Protein AF-A0A7C2F5L7-F1 (afdb_monomer)

Mean predicted aligned error: 6.34 Å

Secondary structure (DSSP, 8-state):
------EEEEEEES-EEEEEE-TT--EEEEEEE-TT-EE-HHHHTT---TTEEEEESS--EEEEEEHHHHHHHHHH-HHHHHHHHHHHHHHHHHHHHHHHHHHH--HHHHHHHHHHHHHHHH-SEEES--HHHHHHHHTS-HHHHHHHHHHHHHTTSEEEETTEEEES-HHHHHHHHH-

Nearest PDB structures (foldseek):
  4cyd-assembly2_A  TM=8.999E-01  e=7.905E-15  Corynebacterium glutamicum
  8yz7-assembly1_A-2  TM=8.444E-01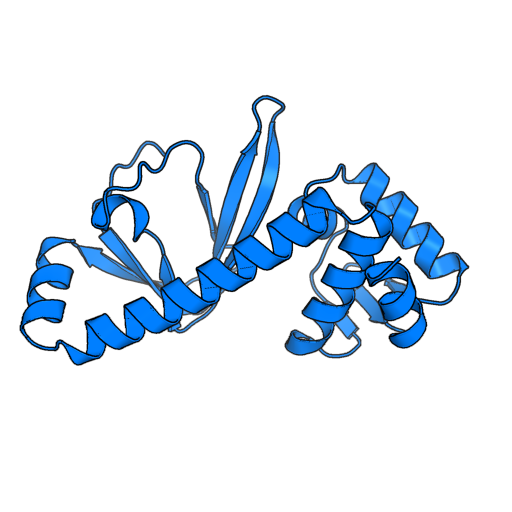  e=7.066E-14  Deinococcus radiodurans R1 = ATCC 13939 = DSM 20539
  3dv8-assembly1_A-2  TM=8.251E-01  e=8.440E-14  Agathobacter rectalis ATCC 33656
  7ff9-assembly4_H  TM=8.072E-01  e=2.176E-13  Pseudomonas aeruginosa PAO1
  4ev0-assembly1_A  TM=5.138E-01  e=2.163E-14  Thermus thermophilus HB8

pLDDT: mean 87.24, std 10.39, range [50.91, 97.94]

Radius of gyration: 18.12 Å; Cα contacts (8 Å, |Δi|>4): 271; chains: 1; bounding box: 44×33×48 Å

Sequence (179 aa):
PEDSGEALFIIKEGKIQLYRISSEGRKLVTTTLGPGTVFGEMTLIGQGMYDSYAEATEKCAVYKMERVDLEKLLLEKPAVALRILDVLGRRLREVEARLEDVAFKTVAGRLASLLLRLTKEHGRIIRGFTHQNLADDIGTHRETATQTLTRFRAEGLVQTGRKRIEILDPEGLWQIANE

Solvent-accessible surface area (backbone atoms only — not comparable to full-atom values): 9695 Å² total; per-residue (Å²): 108,88,73,82,62,53,32,40,33,37,30,67,36,45,35,37,36,32,31,33,59,46,99,88,68,49,53,31,46,74,46,77,44,44,56,83,38,76,48,54,51,44,58,75,74,74,38,79,58,80,64,47,44,80,44,70,80,46,82,63,41,70,48,81,39,48,49,71,58,48,55,50,47,36,72,78,37,52,70,55,46,54,53,50,49,55,52,51,54,52,51,51,53,53,49,52,53,51,49,50,37,65,74,72,39,52,74,61,14,37,50,27,45,49,53,59,55,47,30,77,79,51,40,58,56,36,68,78,56,46,54,55,55,55,7,22,59,63,64,50,53,43,64,59,43,44,53,46,53,52,48,37,38,74,73,55,33,31,50,80,56,90,41,31,41,34,60,68,31,69,64,64,32,50,50,49,40,72,106

Structure (mmCIF, N/CA/C/O backbone):
data_AF-A0A7C2F5L7-F1
#
_entry.id   AF-A0A7C2F5L7-F1
#
loop_
_atom_site.group_PDB
_atom_site.id
_atom_site.type_symbol
_atom_site.label_atom_id
_atom_site.label_alt_id
_atom_site.label_comp_id
_atom_site.label_asym_id
_atom_site.label_entity_id
_atom_site.label_seq_id
_atom_site.pdbx_PDB_ins_code
_atom_site.Cartn_x
_atom_site.Cartn_y
_atom_site.Cartn_z
_atom_site.occupancy
_atom_site.B_iso_or_equiv
_atom_site.auth_seq_id
_atom_site.auth_comp_id
_atom_site.auth_asym_id
_atom_site.auth_atom_id
_atom_site.pdbx_PDB_model_num
ATOM 1 N N . PRO A 1 1 ? 18.802 -4.411 1.541 1.00 50.91 1 PRO A N 1
ATOM 2 C CA . PRO A 1 1 ? 19.557 -3.192 1.924 1.00 50.91 1 PRO A CA 1
ATOM 3 C C . PRO A 1 1 ? 21.040 -3.263 1.554 1.00 50.91 1 PRO A C 1
ATOM 5 O O . PRO A 1 1 ? 21.553 -2.289 1.026 1.00 50.91 1 PRO A O 1
ATOM 8 N N . GLU A 1 2 ? 21.708 -4.394 1.814 1.00 52.38 2 GLU A N 1
ATOM 9 C CA . GLU A 1 2 ? 23.155 -4.560 1.562 1.00 52.38 2 GLU A CA 1
ATOM 10 C C . GLU A 1 2 ? 23.499 -5.025 0.142 1.00 52.38 2 GLU A C 1
ATOM 12 O O . GLU A 1 2 ? 24.643 -4.9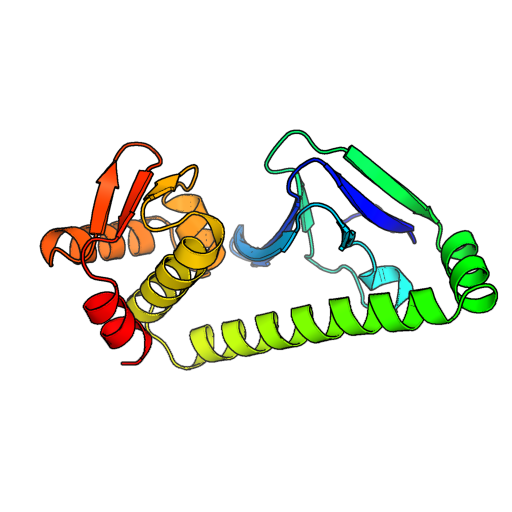10 -0.283 1.00 52.38 2 GLU A O 1
ATOM 17 N N . ASP A 1 3 ? 22.511 -5.511 -0.610 1.00 53.94 3 ASP A N 1
ATOM 18 C CA . ASP A 1 3 ? 22.695 -5.879 -2.009 1.00 53.94 3 ASP A CA 1
ATOM 19 C C . ASP A 1 3 ? 22.400 -4.652 -2.882 1.00 53.94 3 ASP A C 1
ATOM 21 O O . ASP A 1 3 ? 21.243 -4.261 -3.074 1.00 53.94 3 ASP A O 1
ATOM 25 N N . SER A 1 4 ? 23.458 -3.994 -3.358 1.00 52.84 4 SER A N 1
ATOM 26 C CA . SER A 1 4 ? 23.407 -2.816 -4.232 1.00 52.84 4 SER A CA 1
ATOM 27 C C . SER A 1 4 ? 23.048 -3.195 -5.671 1.00 52.84 4 SER A C 1
ATOM 29 O O . SER A 1 4 ? 23.647 -2.687 -6.618 1.00 52.84 4 SER A O 1
ATOM 31 N N . GLY A 1 5 ? 22.116 -4.132 -5.847 1.00 57.69 5 GLY A N 1
ATOM 32 C CA . GLY A 1 5 ? 21.700 -4.593 -7.161 1.00 57.69 5 GLY A CA 1
ATOM 33 C C . GLY A 1 5 ? 21.185 -3.419 -7.989 1.00 57.69 5 GLY A C 1
ATOM 34 O O . GLY A 1 5 ? 20.124 -2.862 -7.701 1.00 57.69 5 GLY A O 1
ATOM 35 N N . GLU A 1 6 ? 21.931 -3.042 -9.025 1.00 71.62 6 GLU A N 1
ATOM 36 C CA . GLU A 1 6 ? 21.503 -2.090 -10.052 1.00 71.62 6 GLU A CA 1
ATOM 37 C C . GLU A 1 6 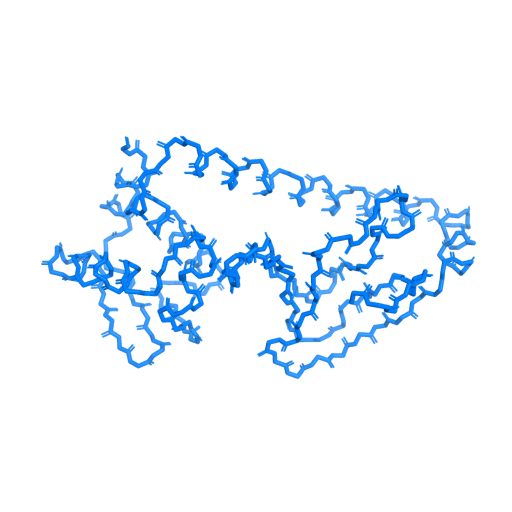? 20.515 -2.777 -11.005 1.00 71.62 6 GLU A C 1
ATOM 39 O O . GLU A 1 6 ? 20.788 -2.977 -12.188 1.00 71.62 6 GLU A O 1
ATOM 44 N N . ALA A 1 7 ? 19.371 -3.209 -10.475 1.00 79.69 7 ALA A N 1
ATOM 45 C CA . ALA A 1 7 ? 18.381 -3.955 -11.231 1.00 79.69 7 ALA A CA 1
ATOM 46 C C . ALA A 1 7 ? 16.966 -3.449 -10.968 1.00 79.69 7 ALA A C 1
ATOM 48 O O . ALA A 1 7 ? 16.572 -3.167 -9.837 1.00 79.69 7 ALA A O 1
ATOM 49 N N . LEU A 1 8 ? 16.185 -3.400 -12.042 1.00 84.56 8 LEU A N 1
ATOM 50 C CA . LEU A 1 8 ? 14.751 -3.185 -11.996 1.00 84.56 8 LEU A CA 1
ATOM 51 C C . LEU A 1 8 ? 14.055 -4.538 -11.887 1.00 84.56 8 LEU A C 1
ATOM 53 O O . LEU A 1 8 ? 14.378 -5.482 -12.611 1.00 84.56 8 LEU A O 1
ATOM 57 N N . PHE A 1 9 ? 13.043 -4.614 -11.037 1.00 88.12 9 PHE A N 1
ATOM 58 C CA . PHE A 1 9 ? 12.182 -5.779 -10.932 1.00 88.12 9 PHE A CA 1
ATOM 59 C C . PHE A 1 9 ? 10.787 -5.454 -11.452 1.00 88.12 9 PHE A C 1
ATOM 61 O O . PHE A 1 9 ? 10.239 -4.394 -11.154 1.00 88.12 9 PHE A O 1
ATOM 68 N N . ILE A 1 10 ? 10.197 -6.381 -12.207 1.00 89.12 10 ILE A N 1
ATOM 69 C CA . ILE A 1 10 ? 8.811 -6.299 -12.684 1.00 89.12 10 ILE A CA 1
ATOM 70 C C . ILE A 1 10 ? 8.023 -7.434 -12.041 1.00 89.12 10 ILE A C 1
ATOM 72 O O . ILE A 1 10 ? 8.397 -8.602 -12.166 1.00 89.12 10 ILE A O 1
ATOM 76 N N . ILE A 1 11 ? 6.913 -7.109 -11.383 1.00 91.44 11 ILE A N 1
ATOM 77 C CA . ILE A 1 11 ? 6.064 -8.116 -10.744 1.00 91.44 11 ILE A CA 1
ATOM 78 C C . ILE A 1 11 ? 5.212 -8.797 -11.810 1.00 91.44 11 ILE A C 1
ATOM 80 O O . ILE A 1 11 ? 4.378 -8.159 -12.453 1.00 91.44 11 ILE A O 1
ATOM 84 N N . LYS A 1 12 ? 5.409 -10.103 -11.994 1.00 93.75 12 LYS A N 1
ATOM 85 C CA . LYS A 1 12 ? 4.562 -10.932 -12.856 1.00 93.75 12 LYS A CA 1
ATOM 86 C C . LYS A 1 12 ? 3.343 -11.428 -12.085 1.00 93.75 12 LYS A C 1
ATOM 88 O O . LYS A 1 12 ? 2.225 -11.309 -12.568 1.00 93.75 12 LYS A O 1
ATOM 93 N N . GLU A 1 13 ? 3.569 -11.970 -10.892 1.00 95.25 13 GLU A N 1
ATOM 94 C CA . GLU A 1 13 ? 2.546 -12.559 -10.024 1.00 95.25 13 GLU A CA 1
ATOM 95 C C . GLU A 1 13 ? 2.884 -12.283 -8.556 1.00 95.25 13 GLU A C 1
ATOM 97 O O . GLU A 1 13 ? 4.060 -12.173 -8.199 1.00 95.25 13 GLU A O 1
ATOM 102 N N . GLY A 1 14 ? 1.854 -12.218 -7.711 1.00 92.56 14 GLY A N 1
ATOM 103 C CA . GLY A 1 14 ? 1.972 -11.986 -6.273 1.00 92.56 14 GLY A CA 1
ATOM 104 C C . GLY A 1 14 ? 1.964 -10.507 -5.866 1.00 92.56 14 GLY A C 1
ATOM 105 O O . GLY A 1 14 ? 1.674 -9.620 -6.675 1.00 92.56 14 GLY A O 1
ATOM 106 N N . LYS A 1 15 ? 2.308 -10.248 -4.599 1.00 91.88 15 LYS A N 1
ATOM 107 C CA . LYS A 1 15 ? 2.362 -8.916 -3.985 1.00 91.88 15 LYS A CA 1
ATOM 108 C C . LYS A 1 15 ? 3.666 -8.679 -3.242 1.00 91.88 15 LYS A C 1
ATOM 110 O O . LYS A 1 15 ? 4.075 -9.475 -2.392 1.00 91.88 15 LYS A O 1
ATOM 115 N N . ILE A 1 16 ? 4.276 -7.530 -3.502 1.00 92.38 16 ILE A N 1
ATOM 116 C CA . ILE A 1 16 ? 5.505 -7.083 -2.846 1.00 92.38 16 ILE A CA 1
ATOM 117 C C . ILE A 1 16 ? 5.220 -5.810 -2.074 1.00 92.38 16 ILE A C 1
ATOM 119 O O . ILE A 1 16 ? 4.649 -4.862 -2.597 1.00 92.38 16 ILE A O 1
ATOM 123 N N . GLN A 1 17 ? 5.623 -5.786 -0.819 1.00 91.38 17 GLN A N 1
ATOM 124 C CA . GLN A 1 17 ? 5.448 -4.657 0.067 1.00 91.38 17 GLN A CA 1
ATOM 125 C C . GLN A 1 17 ? 6.772 -3.921 0.210 1.00 91.38 17 GLN A C 1
ATOM 127 O O . GLN A 1 17 ? 7.787 -4.520 0.570 1.00 91.38 17 GLN A O 1
ATOM 132 N N . LEU A 1 18 ? 6.749 -2.622 -0.069 1.00 88.75 18 LEU A N 1
ATOM 133 C CA . LEU A 1 18 ? 7.868 -1.731 0.183 1.00 88.75 18 LEU A CA 1
ATOM 134 C C . LEU A 1 18 ? 7.662 -1.035 1.522 1.00 88.75 18 LEU A C 1
ATOM 136 O O . LEU A 1 18 ? 6.571 -0.538 1.822 1.00 88.75 18 LEU A O 1
ATOM 140 N N . TYR A 1 19 ? 8.702 -1.006 2.346 1.00 88.25 19 TYR A N 1
ATOM 141 C CA . TYR A 1 19 ? 8.616 -0.437 3.684 1.00 88.25 19 TYR A CA 1
ATOM 142 C C . TYR A 1 19 ? 9.943 0.152 4.150 1.00 88.25 19 TYR A C 1
ATOM 144 O O . TYR A 1 19 ? 11.010 -0.167 3.628 1.00 88.25 19 TYR A O 1
ATOM 152 N N . ARG A 1 20 ? 9.857 1.011 5.164 1.00 87.00 20 ARG A N 1
ATOM 153 C CA . ARG A 1 20 ? 11.005 1.520 5.917 1.00 87.00 20 ARG A CA 1
ATOM 154 C C . ARG A 1 20 ? 10.905 1.075 7.366 1.00 87.00 20 ARG A C 1
ATOM 156 O O . ARG A 1 20 ? 9.812 0.780 7.851 1.00 87.00 20 ARG A O 1
ATOM 163 N N . ILE A 1 21 ? 12.044 1.030 8.041 1.00 85.69 21 ILE A N 1
ATOM 164 C CA . ILE A 1 21 ? 12.128 0.755 9.474 1.00 85.69 21 ILE A CA 1
ATOM 165 C C . ILE A 1 21 ? 12.683 2.014 10.148 1.00 85.69 21 ILE A C 1
ATOM 167 O O . ILE A 1 21 ? 13.692 2.547 9.696 1.00 85.69 21 ILE A O 1
ATOM 171 N N . SER A 1 22 ? 12.014 2.522 11.187 1.00 84.25 22 SER A N 1
ATOM 172 C CA . SER A 1 22 ? 12.541 3.636 11.989 1.00 84.25 22 SER A CA 1
ATOM 173 C C . SER A 1 22 ? 13.708 3.187 12.878 1.00 84.25 22 SER A C 1
ATOM 175 O O . SER A 1 22 ? 13.895 1.996 13.112 1.00 84.25 22 SER A O 1
ATOM 177 N N . SER A 1 23 ? 14.447 4.131 13.465 1.00 83.62 23 SER A N 1
ATOM 178 C CA . SER A 1 23 ? 15.487 3.831 14.466 1.00 83.62 23 SER A CA 1
ATOM 179 C C . SER A 1 23 ? 14.971 3.034 15.675 1.00 83.62 23 SER A C 1
ATOM 181 O O . SER A 1 23 ? 15.727 2.296 16.295 1.00 83.62 23 SER A O 1
ATOM 183 N N . GLU A 1 24 ? 13.676 3.136 15.985 1.00 85.25 24 GLU A N 1
ATOM 184 C CA . GLU A 1 24 ? 12.992 2.375 17.043 1.00 85.25 24 GLU A CA 1
ATOM 185 C C . GLU A 1 24 ? 12.498 0.988 16.581 1.00 85.25 24 GLU A C 1
ATOM 187 O O . GLU A 1 24 ? 11.790 0.303 17.316 1.00 85.25 24 GLU A O 1
ATOM 192 N N . GLY A 1 25 ? 12.796 0.574 15.345 1.00 82.81 25 GLY A N 1
ATOM 193 C CA . GLY A 1 25 ? 12.346 -0.704 14.786 1.00 82.81 25 GLY A CA 1
ATOM 194 C C . GLY A 1 25 ? 10.908 -0.698 14.254 1.00 82.81 25 GLY A C 1
ATOM 195 O O . GLY A 1 25 ? 10.352 -1.759 13.965 1.00 82.81 25 GLY A O 1
ATOM 196 N N . ARG A 1 26 ? 10.274 0.472 14.104 1.00 83.94 26 ARG A N 1
ATOM 197 C CA . ARG A 1 26 ? 8.888 0.572 13.620 1.00 83.94 26 ARG A CA 1
ATOM 198 C C . ARG A 1 26 ? 8.830 0.426 12.105 1.00 83.94 26 ARG A C 1
ATOM 200 O O . ARG A 1 26 ? 9.450 1.213 11.393 1.00 83.94 26 ARG A O 1
ATOM 207 N N . LYS A 1 27 ? 8.038 -0.531 11.617 1.00 87.81 27 LYS A N 1
ATOM 208 C CA . LYS A 1 27 ? 7.773 -0.716 10.187 1.00 87.81 27 LYS A CA 1
ATOM 209 C C . LYS A 1 27 ? 6.747 0.314 9.705 1.00 87.81 27 LYS A C 1
ATOM 211 O O . LYS A 1 27 ? 5.665 0.419 10.272 1.00 87.81 27 LYS A O 1
ATOM 216 N N . LEU A 1 28 ? 7.084 1.052 8.651 1.00 87.50 28 LEU A N 1
ATOM 217 C CA . LEU A 1 28 ? 6.158 1.906 7.910 1.00 87.50 28 LEU A CA 1
ATOM 218 C C . LEU A 1 28 ? 6.077 1.416 6.471 1.00 87.50 28 LEU A C 1
ATOM 220 O O . LEU A 1 28 ? 7.068 1.449 5.738 1.00 87.50 28 LEU A O 1
ATOM 224 N N . VAL A 1 29 ? 4.889 0.993 6.058 1.00 88.75 29 VAL A N 1
ATOM 225 C CA . VAL A 1 29 ? 4.629 0.558 4.686 1.00 88.75 29 VAL A CA 1
ATOM 226 C C . VAL A 1 29 ? 4.522 1.785 3.802 1.00 88.75 29 VAL A C 1
ATOM 228 O O . VAL A 1 29 ? 3.623 2.610 3.965 1.00 88.75 29 VAL A O 1
ATOM 231 N N . THR A 1 30 ? 5.423 1.901 2.834 1.00 85.19 30 THR A N 1
ATOM 232 C CA . THR A 1 30 ? 5.380 3.003 1.873 1.00 85.19 30 THR A CA 1
ATOM 233 C C . THR A 1 30 ? 4.405 2.687 0.750 1.00 85.19 30 THR A C 1
ATOM 235 O O . THR A 1 30 ? 3.613 3.546 0.369 1.00 85.19 30 THR A O 1
ATOM 238 N N . THR A 1 31 ? 4.407 1.448 0.252 1.00 84.88 31 THR A N 1
ATOM 239 C CA . THR A 1 31 ? 3.443 0.986 -0.751 1.00 84.88 31 THR A CA 1
ATOM 240 C C . THR A 1 31 ? 3.375 -0.543 -0.829 1.00 84.88 31 THR A C 1
ATOM 242 O O . THR A 1 31 ? 4.303 -1.238 -0.415 1.00 84.88 31 THR A O 1
ATOM 245 N N . THR A 1 32 ? 2.284 -1.060 -1.393 1.00 87.88 32 THR A N 1
ATOM 246 C CA . THR A 1 32 ? 2.111 -2.476 -1.734 1.00 87.88 32 THR A CA 1
ATOM 247 C C . THR A 1 32 ? 1.906 -2.579 -3.237 1.00 87.88 32 THR A C 1
ATOM 249 O O . THR A 1 32 ? 1.004 -1.968 -3.800 1.00 87.88 32 THR A O 1
ATOM 252 N N . LEU A 1 33 ? 2.762 -3.355 -3.883 1.00 88.25 33 LEU A N 1
ATOM 253 C CA . LEU A 1 33 ? 2.894 -3.479 -5.323 1.00 88.25 33 LEU A CA 1
ATOM 254 C C . LEU A 1 33 ? 2.349 -4.828 -5.791 1.00 88.25 33 LEU A C 1
ATOM 256 O O . LEU A 1 33 ? 2.602 -5.857 -5.164 1.00 88.25 33 LEU A O 1
ATOM 260 N N . GLY A 1 34 ? 1.611 -4.819 -6.900 1.00 89.94 34 GLY A N 1
ATOM 261 C CA . GLY A 1 34 ? 1.036 -6.012 -7.528 1.00 89.94 34 GLY A CA 1
ATOM 262 C C . GLY A 1 34 ? 1.528 -6.229 -8.965 1.00 89.94 34 GLY A C 1
ATOM 263 O O . GLY A 1 34 ? 2.415 -5.508 -9.430 1.00 89.94 34 GLY A O 1
ATOM 264 N N . PRO A 1 35 ? 0.953 -7.198 -9.697 1.00 90.44 35 PRO A N 1
ATOM 265 C CA . PRO A 1 35 ? 1.351 -7.514 -11.066 1.00 90.44 35 PRO A CA 1
ATOM 266 C C . PRO A 1 35 ? 1.356 -6.302 -12.008 1.00 90.44 35 PRO A C 1
ATOM 268 O O . PRO A 1 35 ? 0.472 -5.450 -11.949 1.00 90.44 35 PRO A O 1
ATOM 271 N N . GLY A 1 36 ? 2.352 -6.233 -12.894 1.00 84.56 36 GLY A N 1
ATOM 272 C CA . GLY A 1 36 ? 2.524 -5.146 -13.866 1.00 84.56 36 GLY A CA 1
ATOM 273 C C . GLY A 1 36 ? 3.176 -3.877 -13.308 1.00 84.56 36 GLY A C 1
ATOM 274 O O . GLY A 1 36 ? 3.353 -2.911 -14.048 1.00 84.56 36 GLY A O 1
ATOM 275 N N . THR A 1 37 ? 3.547 -3.868 -12.027 1.00 86.19 37 THR A N 1
ATOM 276 C CA . THR A 1 37 ? 4.292 -2.765 -11.405 1.00 86.19 37 THR A CA 1
ATOM 277 C C . THR A 1 37 ? 5.790 -3.059 -11.342 1.00 86.19 37 THR A C 1
ATOM 279 O O . THR A 1 37 ? 6.224 -4.204 -11.505 1.00 86.19 37 THR A O 1
ATOM 282 N N . VAL A 1 38 ? 6.576 -2.002 -11.122 1.00 85.25 38 VAL A N 1
ATOM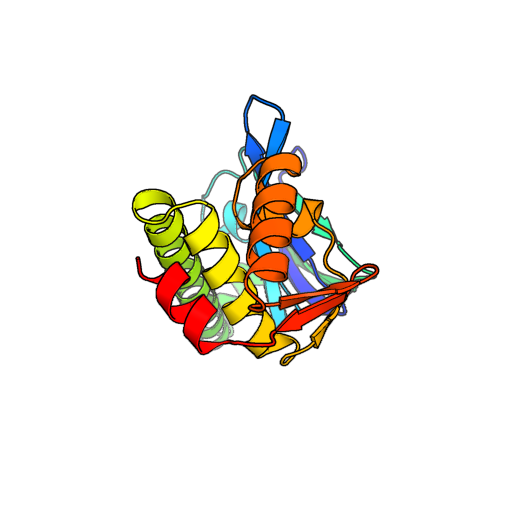 283 C CA . VAL A 1 38 ? 8.039 -2.059 -11.045 1.00 85.25 38 VAL A CA 1
ATOM 284 C C . VAL A 1 38 ? 8.544 -1.604 -9.679 1.00 85.25 38 VAL A C 1
ATOM 286 O O . VAL A 1 38 ? 7.924 -0.742 -9.052 1.00 85.25 38 VAL A O 1
ATOM 289 N N . PHE A 1 39 ? 9.659 -2.180 -9.227 1.00 83.25 39 PHE A N 1
ATOM 290 C CA . PHE A 1 39 ? 10.382 -1.751 -8.027 1.00 83.25 39 PHE A CA 1
ATOM 291 C C . PHE A 1 39 ? 11.895 -1.986 -8.159 1.00 83.25 39 PHE A C 1
ATOM 293 O O . PHE A 1 39 ? 12.337 -2.700 -9.058 1.00 83.25 39 PHE A O 1
ATOM 300 N N . GLY A 1 40 ? 12.691 -1.399 -7.263 1.00 78.00 40 GLY A N 1
ATOM 301 C CA . GLY A 1 40 ? 14.162 -1.434 -7.338 1.00 78.00 40 GLY A CA 1
ATOM 302 C C . GLY A 1 40 ? 14.751 -0.315 -8.204 1.00 78.00 40 GLY A C 1
ATOM 303 O O . GLY A 1 40 ? 15.959 -0.204 -8.350 1.00 78.00 40 GLY A O 1
ATOM 304 N N . GLU A 1 41 ? 13.900 0.574 -8.717 1.00 64.94 41 GLU A N 1
ATOM 305 C CA . GLU A 1 41 ? 14.249 1.725 -9.546 1.00 64.94 41 GLU A CA 1
ATOM 306 C C . GLU A 1 41 ? 15.157 2.737 -8.849 1.00 64.94 41 GLU A C 1
ATOM 308 O O . GLU A 1 41 ? 15.828 3.512 -9.522 1.00 64.94 41 GLU A O 1
ATOM 313 N N . MET A 1 42 ? 15.167 2.743 -7.513 1.00 63.78 42 MET A N 1
ATOM 314 C CA . MET A 1 42 ? 15.830 3.768 -6.711 1.00 63.78 42 MET A CA 1
ATOM 315 C C . MET A 1 42 ? 17.326 3.858 -7.037 1.00 63.78 42 MET A C 1
ATOM 317 O O . MET A 1 42 ? 17.814 4.954 -7.302 1.00 63.78 42 MET A O 1
ATOM 321 N N . THR A 1 43 ? 18.027 2.726 -7.154 1.00 61.38 43 THR A N 1
ATOM 322 C CA . THR A 1 43 ? 19.452 2.712 -7.537 1.00 61.38 43 THR A CA 1
ATOM 323 C C . THR A 1 43 ? 19.681 3.217 -8.963 1.00 61.38 43 THR A C 1
ATOM 325 O O . THR A 1 43 ? 20.668 3.900 -9.225 1.00 61.38 43 THR A O 1
ATOM 328 N N . LEU A 1 44 ? 18.744 2.946 -9.874 1.00 60.81 44 LEU A N 1
ATOM 329 C CA . LEU A 1 44 ? 18.831 3.305 -11.292 1.00 60.81 44 LEU A CA 1
ATOM 330 C C . LEU A 1 44 ? 18.638 4.807 -11.538 1.00 60.81 44 LEU A C 1
ATOM 332 O O . LEU A 1 44 ? 19.235 5.360 -12.457 1.00 60.81 44 LEU A O 1
ATOM 336 N N . ILE A 1 45 ? 17.835 5.476 -10.706 1.00 62.28 45 ILE A N 1
ATOM 337 C CA . ILE A 1 45 ? 17.569 6.924 -10.784 1.00 62.28 45 ILE A CA 1
ATOM 338 C C . ILE A 1 45 ? 18.443 7.752 -9.826 1.00 62.28 45 ILE A C 1
ATOM 340 O O . ILE A 1 45 ? 18.164 8.928 -9.597 1.00 62.28 45 ILE A O 1
ATOM 344 N N . GLY A 1 46 ? 19.491 7.152 -9.249 1.00 56.19 46 GLY A N 1
ATOM 345 C CA . GLY A 1 46 ? 20.424 7.831 -8.343 1.00 56.19 46 GLY A CA 1
ATOM 346 C C . GLY A 1 46 ? 19.877 8.099 -6.936 1.00 56.19 46 GLY A C 1
ATOM 347 O O . GLY A 1 46 ? 20.477 8.861 -6.180 1.00 56.19 46 GLY A O 1
ATOM 348 N N . GLN A 1 47 ? 18.753 7.484 -6.556 1.00 57.34 47 GLN A N 1
ATOM 349 C CA . GLN A 1 47 ? 18.260 7.495 -5.182 1.00 57.34 47 GLN A CA 1
ATOM 350 C C . GLN A 1 47 ? 18.968 6.414 -4.354 1.00 57.34 47 GLN A C 1
ATOM 352 O O . GLN A 1 47 ? 18.963 5.229 -4.685 1.00 57.34 47 GLN A O 1
ATOM 357 N N . GLY A 1 48 ? 19.556 6.811 -3.225 1.00 56.44 48 GLY A N 1
ATOM 358 C CA . GLY A 1 48 ? 20.107 5.853 -2.268 1.00 56.44 48 GLY A CA 1
ATOM 359 C C . GLY A 1 48 ? 19.010 4.954 -1.685 1.00 56.44 48 GLY A C 1
ATOM 360 O O . GLY A 1 48 ? 17.962 5.443 -1.269 1.00 56.44 48 GLY A O 1
ATOM 361 N N . MET A 1 49 ? 19.265 3.645 -1.595 1.00 56.00 49 MET A N 1
ATOM 362 C CA . MET A 1 49 ? 18.351 2.666 -0.975 1.00 56.00 49 MET A CA 1
ATOM 363 C C . MET A 1 49 ? 18.404 2.653 0.561 1.00 56.00 49 MET A C 1
ATOM 365 O O . MET A 1 49 ? 18.042 1.654 1.186 1.00 56.00 49 MET A O 1
ATOM 369 N N . TYR A 1 50 ? 18.869 3.732 1.193 1.00 60.34 50 TYR A N 1
ATOM 370 C CA . TYR A 1 50 ? 19.031 3.762 2.644 1.00 60.34 50 TYR A CA 1
ATOM 371 C C . TYR A 1 50 ? 17.675 3.528 3.325 1.00 60.34 50 TYR A C 1
ATOM 373 O O . TYR A 1 50 ? 16.692 4.230 3.071 1.00 60.34 50 TYR A O 1
ATOM 381 N N . ASP A 1 51 ? 17.617 2.480 4.145 1.00 68.31 51 ASP A N 1
ATOM 382 C CA . ASP A 1 51 ? 16.461 2.069 4.945 1.00 68.31 51 ASP A CA 1
ATOM 383 C C . ASP A 1 51 ? 15.172 1.782 4.157 1.00 68.31 51 ASP A C 1
ATOM 385 O O . ASP A 1 51 ? 14.069 1.958 4.679 1.00 68.31 51 ASP A O 1
ATOM 389 N N . SER A 1 52 ? 15.292 1.349 2.897 1.00 79.00 52 SER A N 1
ATOM 390 C CA . SER A 1 52 ? 14.170 0.859 2.088 1.00 79.00 52 SER A CA 1
ATOM 391 C C . SER A 1 52 ? 14.270 -0.653 1.887 1.00 79.00 52 SER A C 1
ATOM 393 O O . SER A 1 52 ? 15.320 -1.190 1.529 1.00 79.00 52 SER A O 1
ATOM 395 N N . TYR A 1 53 ? 13.164 -1.348 2.129 1.00 85.94 53 TYR A N 1
ATOM 396 C CA . TYR A 1 53 ? 13.070 -2.801 2.097 1.00 85.94 53 TYR A CA 1
ATOM 397 C C . TYR A 1 53 ? 11.935 -3.230 1.172 1.00 85.94 53 TYR A C 1
ATOM 399 O O . TYR A 1 53 ? 10.916 -2.546 1.076 1.00 85.94 53 TYR A O 1
ATOM 407 N N . ALA A 1 54 ? 12.103 -4.386 0.533 1.00 88.44 54 ALA A N 1
ATOM 408 C CA . ALA A 1 54 ? 11.076 -5.048 -0.260 1.00 88.44 54 ALA A CA 1
ATOM 409 C C . ALA A 1 54 ? 10.850 -6.461 0.287 1.00 88.44 54 ALA A C 1
ATOM 411 O O . ALA A 1 54 ? 11.804 -7.216 0.462 1.00 88.44 54 ALA A O 1
ATOM 412 N N . GLU A 1 55 ? 9.596 -6.822 0.547 1.00 91.56 55 GLU A N 1
ATOM 413 C CA . GLU A 1 55 ? 9.214 -8.134 1.076 1.00 91.56 55 GLU A CA 1
ATOM 414 C C . GLU A 1 55 ? 8.038 -8.702 0.283 1.00 91.56 55 GLU A C 1
ATOM 416 O O . GLU A 1 55 ? 7.042 -8.021 0.041 1.00 91.56 55 GLU A O 1
ATOM 42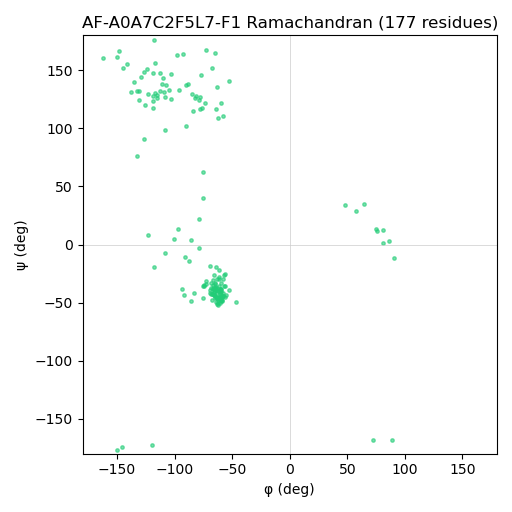1 N N . ALA A 1 56 ? 8.138 -9.965 -0.124 1.00 92.81 56 ALA A N 1
ATOM 422 C CA . ALA A 1 56 ? 7.016 -10.677 -0.716 1.00 92.81 56 ALA A CA 1
ATOM 423 C C . ALA A 1 56 ? 5.996 -11.024 0.380 1.00 92.81 56 ALA A C 1
ATOM 425 O O . ALA A 1 56 ? 6.323 -11.708 1.347 1.00 92.81 56 ALA A O 1
ATOM 426 N N . THR A 1 57 ? 4.754 -10.565 0.225 1.00 90.06 57 THR A N 1
ATOM 427 C CA . THR A 1 57 ? 3.664 -10.841 1.188 1.00 90.06 57 THR A CA 1
ATOM 428 C C . THR A 1 57 ? 2.879 -12.107 0.846 1.00 90.06 57 THR A C 1
ATOM 430 O O . THR A 1 57 ? 2.094 -12.605 1.652 1.00 90.06 57 THR A O 1
ATOM 433 N N . GLU A 1 58 ? 3.125 -12.650 -0.344 1.00 90.50 58 GLU A N 1
ATOM 434 C CA . GLU A 1 58 ? 2.613 -13.921 -0.838 1.00 90.50 58 GLU A CA 1
ATOM 435 C C . GLU A 1 58 ? 3.621 -14.541 -1.818 1.00 90.50 58 GLU A C 1
ATOM 437 O O . GLU A 1 58 ? 4.713 -14.010 -2.025 1.00 90.50 58 GLU A O 1
ATOM 442 N N . LYS A 1 59 ? 3.286 -15.688 -2.417 1.00 94.44 59 LYS A N 1
ATOM 443 C CA . LYS A 1 59 ? 4.143 -16.306 -3.434 1.00 94.44 59 LYS A CA 1
ATOM 444 C C . LYS A 1 59 ? 4.232 -15.378 -4.652 1.00 94.44 59 LYS A C 1
ATOM 446 O O . LYS A 1 59 ? 3.225 -15.151 -5.316 1.00 94.44 59 LYS A O 1
ATOM 451 N N . CYS A 1 60 ? 5.435 -14.890 -4.949 1.00 94.81 60 CYS A N 1
ATOM 452 C CA . CYS A 1 60 ? 5.675 -13.952 -6.044 1.00 94.81 60 CYS A CA 1
ATOM 453 C C . CYS A 1 60 ? 6.504 -14.571 -7.171 1.00 94.81 60 CYS A C 1
ATOM 455 O O . CYS A 1 60 ? 7.412 -15.368 -6.930 1.00 94.81 60 CYS A O 1
ATOM 457 N N . ALA A 1 61 ? 6.230 -14.131 -8.397 1.00 95.75 61 ALA A N 1
ATOM 458 C CA . ALA A 1 61 ? 7.112 -14.299 -9.543 1.00 95.75 61 ALA A CA 1
ATOM 459 C C . ALA A 1 61 ? 7.498 -12.911 -10.060 1.00 95.75 61 ALA A C 1
ATOM 461 O O . ALA A 1 61 ? 6.628 -12.076 -10.321 1.00 95.75 61 ALA A O 1
ATOM 462 N N . VAL A 1 62 ? 8.797 -12.663 -10.209 1.00 93.81 62 VAL A N 1
ATOM 463 C CA . VAL A 1 62 ? 9.333 -11.377 -10.666 1.00 93.81 62 VAL A CA 1
ATOM 464 C C . VAL A 1 62 ? 10.303 -11.584 -11.818 1.00 93.81 62 VAL A C 1
ATOM 466 O O . VAL A 1 62 ? 11.053 -12.559 -11.839 1.00 93.81 62 VAL A O 1
ATOM 469 N N . TYR A 1 63 ? 10.298 -10.658 -12.769 1.00 91.50 63 TYR A N 1
ATOM 470 C CA . TYR A 1 63 ? 11.386 -10.519 -13.728 1.00 91.50 63 TYR A CA 1
ATOM 471 C C . TYR A 1 63 ? 12.433 -9.580 -13.144 1.00 91.50 63 TYR A C 1
ATOM 473 O O . TYR A 1 63 ? 12.072 -8.554 -12.572 1.00 91.50 63 TYR A O 1
ATOM 481 N N . LYS A 1 64 ? 13.709 -9.926 -13.307 1.00 89.25 64 LYS A N 1
ATOM 482 C CA . LYS A 1 64 ? 14.846 -9.057 -13.001 1.00 89.25 64 LYS A CA 1
ATOM 483 C C . LYS A 1 64 ? 15.415 -8.540 -14.319 1.00 89.25 64 LYS A C 1
ATOM 485 O O . LYS A 1 64 ? 15.613 -9.327 -15.242 1.00 89.25 64 LYS A O 1
ATOM 490 N N . MET A 1 65 ? 15.666 -7.243 -14.394 1.00 86.81 65 MET A N 1
ATOM 491 C CA . MET A 1 65 ? 16.320 -6.586 -15.517 1.00 86.81 65 MET A CA 1
ATOM 492 C C . MET A 1 65 ? 17.503 -5.794 -14.982 1.00 86.81 65 MET A C 1
ATOM 494 O O . MET A 1 65 ? 17.324 -4.916 -14.140 1.00 86.81 65 MET A O 1
ATOM 498 N N . GLU A 1 66 ? 18.703 -6.114 -15.452 1.00 86.81 66 GLU A N 1
ATOM 499 C CA . GLU A 1 66 ? 19.899 -5.355 -15.093 1.00 86.81 66 GLU A CA 1
ATOM 500 C C . GLU A 1 66 ? 19.827 -3.950 -15.704 1.00 86.81 66 GLU A C 1
ATOM 502 O O . GLU A 1 66 ? 19.230 -3.745 -16.767 1.00 86.81 66 GLU A O 1
ATOM 507 N N . ARG A 1 67 ? 20.466 -2.976 -15.055 1.00 82.69 67 ARG A N 1
ATOM 508 C CA . ARG A 1 67 ? 20.515 -1.580 -15.509 1.00 82.69 67 ARG A CA 1
ATOM 509 C C . ARG A 1 67 ? 20.838 -1.429 -16.989 1.00 82.69 67 ARG A C 1
ATOM 511 O O . ARG A 1 67 ? 20.142 -0.712 -17.700 1.00 82.69 67 ARG A O 1
ATOM 518 N N . VAL A 1 68 ? 21.891 -2.106 -17.441 1.00 85.69 68 VAL A N 1
ATOM 519 C CA . VAL A 1 68 ? 22.396 -1.990 -18.815 1.00 85.69 68 VAL A CA 1
ATOM 520 C C . VAL A 1 68 ? 21.342 -2.439 -19.829 1.00 85.69 68 VAL A C 1
ATOM 522 O O . VAL A 1 68 ? 21.224 -1.850 -20.903 1.00 85.69 68 VAL A O 1
ATOM 525 N N . ASP A 1 69 ? 20.549 -3.456 -19.493 1.00 88.25 69 ASP A N 1
ATOM 526 C CA . ASP A 1 69 ? 19.483 -3.945 -20.365 1.00 88.25 69 ASP A CA 1
ATOM 527 C C . AS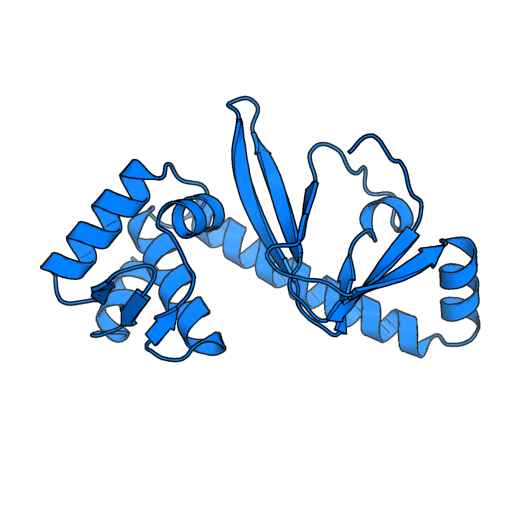P A 1 69 ? 18.274 -3.008 -20.352 1.00 88.25 69 ASP A C 1
ATOM 529 O O . ASP A 1 69 ? 17.661 -2.784 -21.398 1.00 88.25 69 ASP A O 1
ATOM 533 N N . LEU A 1 70 ? 17.969 -2.400 -19.200 1.00 85.25 70 LEU A N 1
ATOM 534 C CA . LEU A 1 70 ? 16.951 -1.359 -19.116 1.00 85.25 70 LEU A CA 1
ATOM 535 C C . LEU A 1 70 ? 17.337 -0.147 -19.966 1.00 85.25 70 LEU A C 1
ATOM 537 O O . LEU A 1 70 ? 16.534 0.294 -20.778 1.00 85.25 70 LEU A O 1
ATOM 541 N N . GLU A 1 71 ? 18.554 0.377 -19.823 1.00 86.38 71 GLU A N 1
ATOM 542 C CA . GLU A 1 71 ? 19.023 1.543 -20.583 1.00 86.38 71 GLU A CA 1
ATOM 543 C C . GLU A 1 71 ? 18.916 1.306 -22.097 1.00 86.38 71 GLU A C 1
ATOM 545 O O . GLU A 1 71 ? 18.357 2.140 -22.813 1.00 86.38 71 GLU A O 1
ATOM 550 N N . LYS A 1 72 ? 19.344 0.131 -22.578 1.00 91.25 72 LYS A N 1
ATOM 551 C CA . LYS A 1 72 ? 19.159 -0.276 -23.981 1.00 91.25 72 LYS A CA 1
ATOM 552 C C . LYS A 1 72 ? 17.684 -0.309 -24.377 1.00 91.25 72 LYS A C 1
ATOM 554 O O . LYS A 1 72 ? 17.313 0.280 -25.390 1.00 91.25 72 LYS A O 1
ATOM 559 N N . LEU A 1 73 ? 16.830 -0.939 -23.568 1.00 89.12 73 LEU A N 1
ATOM 560 C CA . LEU A 1 73 ? 15.394 -1.028 -23.838 1.00 89.12 73 LEU A CA 1
ATOM 561 C C . LEU A 1 73 ? 14.735 0.354 -23.924 1.00 89.12 73 LEU A C 1
ATOM 563 O O . LEU A 1 73 ? 13.876 0.564 -24.779 1.00 89.12 73 LEU A O 1
ATOM 567 N N . LEU A 1 74 ? 15.110 1.291 -23.052 1.00 88.56 74 LEU A N 1
ATOM 568 C CA . LEU A 1 74 ? 14.548 2.642 -23.051 1.00 88.56 74 LEU A CA 1
ATOM 569 C C . LEU A 1 74 ? 14.965 3.433 -24.295 1.00 88.56 74 LEU A C 1
ATOM 571 O O . LEU A 1 74 ? 14.139 4.164 -24.843 1.00 88.56 74 LEU A O 1
ATOM 575 N N . LEU A 1 75 ? 16.204 3.256 -24.763 1.00 91.69 75 LEU A N 1
ATOM 576 C CA . LEU A 1 75 ? 16.696 3.873 -25.997 1.00 91.69 75 LEU A CA 1
ATOM 577 C C . LEU A 1 75 ? 16.030 3.276 -27.244 1.00 91.69 75 LEU A C 1
ATOM 579 O O . LEU A 1 75 ? 15.639 4.015 -28.145 1.00 91.69 75 LEU A O 1
ATOM 583 N N . GLU A 1 76 ? 15.855 1.955 -27.288 1.00 96.12 76 GLU A N 1
ATOM 584 C CA . GLU A 1 76 ? 15.203 1.268 -28.409 1.00 96.12 76 GLU A CA 1
ATOM 585 C C . GLU A 1 76 ? 13.686 1.492 -28.439 1.00 96.12 76 GLU A C 1
ATOM 587 O O . GLU A 1 76 ? 13.074 1.549 -29.508 1.00 96.12 76 GLU A O 1
ATOM 592 N N . LYS A 1 77 ? 13.053 1.602 -27.265 1.00 94.50 77 LYS A N 1
ATOM 593 C CA . LYS A 1 77 ? 11.599 1.729 -27.110 1.00 94.50 77 LYS A CA 1
ATOM 594 C C . LYS A 1 77 ? 11.240 2.859 -26.137 1.00 94.50 77 LYS A C 1
ATOM 596 O O . LYS A 1 77 ? 10.761 2.584 -25.034 1.00 94.50 77 LYS A O 1
ATOM 601 N N . PRO A 1 78 ? 11.326 4.134 -26.561 1.00 92.69 78 PRO A N 1
ATOM 602 C CA . PRO A 1 78 ? 11.028 5.290 -25.705 1.00 92.69 78 PRO A CA 1
ATOM 603 C C . PRO A 1 78 ? 9.621 5.288 -25.089 1.00 92.69 78 PRO A C 1
ATOM 605 O O . PRO A 1 78 ? 9.402 5.825 -24.005 1.00 92.69 78 PRO A O 1
ATOM 608 N N . ALA A 1 79 ? 8.654 4.629 -25.736 1.00 92.81 79 ALA A N 1
ATOM 609 C CA . ALA A 1 79 ? 7.314 4.443 -25.181 1.00 92.81 79 ALA A CA 1
ATOM 610 C C . ALA A 1 79 ? 7.322 3.710 -23.822 1.00 92.81 79 ALA A C 1
ATOM 612 O O . ALA A 1 79 ? 6.461 3.974 -22.985 1.00 92.81 79 ALA A O 1
ATOM 613 N N . VAL A 1 80 ? 8.296 2.825 -23.572 1.00 87.25 80 VAL A N 1
ATOM 614 C CA . VAL A 1 80 ? 8.474 2.152 -22.274 1.00 87.25 80 VAL A CA 1
ATOM 615 C C . VAL A 1 80 ? 8.856 3.164 -21.192 1.00 87.25 80 VAL A C 1
ATOM 617 O O . VAL A 1 80 ? 8.296 3.115 -20.099 1.00 87.25 80 VAL A O 1
ATOM 620 N N . ALA A 1 81 ? 9.728 4.129 -21.507 1.00 85.38 81 ALA A N 1
ATOM 621 C CA . ALA A 1 81 ? 10.120 5.187 -20.576 1.00 85.38 81 ALA A CA 1
ATOM 622 C C . ALA A 1 81 ? 8.913 6.028 -20.133 1.00 85.38 81 ALA A C 1
ATOM 624 O O . ALA A 1 81 ? 8.732 6.265 -18.940 1.00 85.38 81 ALA A O 1
ATOM 625 N N . LEU A 1 82 ? 8.037 6.402 -21.073 1.00 89.44 82 LEU A N 1
ATOM 626 C CA . LEU A 1 82 ? 6.806 7.141 -20.765 1.00 89.44 82 LEU A CA 1
ATOM 627 C C . LEU A 1 82 ? 5.882 6.353 -19.826 1.00 89.44 82 LEU A C 1
ATOM 629 O O . LEU A 1 82 ? 5.340 6.912 -18.876 1.00 89.44 82 LEU A O 1
ATOM 633 N N . ARG A 1 83 ? 5.749 5.036 -20.028 1.00 86.19 83 ARG A N 1
ATOM 634 C CA . ARG A 1 83 ? 4.954 4.182 -19.130 1.00 86.19 83 ARG A CA 1
ATOM 635 C C . ARG A 1 83 ? 5.553 4.074 -17.733 1.00 86.19 83 ARG A C 1
ATOM 637 O O . ARG A 1 83 ? 4.801 4.064 -16.760 1.00 86.19 83 ARG A O 1
ATOM 644 N N . ILE A 1 84 ? 6.879 4.009 -17.619 1.00 81.81 84 ILE A N 1
ATOM 645 C CA . ILE A 1 84 ? 7.557 4.034 -16.318 1.00 81.81 84 ILE A CA 1
ATOM 646 C C . ILE A 1 84 ? 7.304 5.379 -15.627 1.00 81.81 84 ILE A C 1
ATOM 648 O O . ILE A 1 84 ? 6.914 5.384 -14.462 1.00 81.81 84 ILE A O 1
ATOM 652 N N . LEU A 1 85 ? 7.424 6.505 -16.339 1.00 84.81 85 LEU A N 1
ATOM 653 C CA . LEU A 1 85 ? 7.120 7.835 -15.795 1.00 84.81 85 LEU A CA 1
ATOM 654 C C . LEU A 1 85 ? 5.671 7.943 -15.293 1.00 84.81 85 LEU A C 1
ATOM 656 O O . LEU A 1 85 ? 5.452 8.450 -14.195 1.00 84.81 85 LEU A O 1
ATOM 660 N N . ASP A 1 86 ? 4.691 7.400 -16.022 1.00 86.50 86 ASP A N 1
ATOM 661 C CA . ASP A 1 86 ? 3.289 7.351 -15.575 1.00 86.50 86 ASP A CA 1
ATOM 662 C C . ASP A 1 86 ? 3.115 6.558 -14.265 1.00 86.50 86 ASP A C 1
ATOM 664 O O . ASP A 1 86 ? 2.308 6.915 -13.397 1.00 86.50 86 ASP A O 1
ATOM 668 N N . VAL A 1 87 ? 3.840 5.444 -14.112 1.00 82.44 87 VAL A N 1
ATOM 669 C CA . VAL A 1 87 ? 3.831 4.629 -12.885 1.00 82.44 87 VAL A CA 1
ATOM 670 C C . VAL A 1 87 ? 4.473 5.395 -11.728 1.00 82.44 87 VAL A C 1
ATOM 672 O O . VAL A 1 87 ? 3.867 5.487 -10.659 1.00 82.44 87 VAL A O 1
ATOM 675 N N . LEU A 1 88 ? 5.641 6.002 -11.946 1.00 80.94 88 LEU A N 1
ATOM 676 C CA . LEU A 1 88 ? 6.336 6.795 -10.931 1.00 80.94 88 LEU A CA 1
ATOM 677 C C . LEU A 1 88 ? 5.517 8.019 -10.504 1.00 80.94 88 LEU A C 1
ATOM 679 O O . LEU A 1 88 ? 5.394 8.281 -9.311 1.00 80.94 88 LEU A O 1
ATOM 683 N N . GLY A 1 89 ? 4.882 8.720 -11.445 1.00 85.44 89 GLY A N 1
ATOM 684 C CA . GLY A 1 89 ? 4.031 9.873 -11.153 1.00 85.44 89 GLY A CA 1
ATOM 685 C C . GLY A 1 89 ? 2.787 9.513 -10.335 1.00 85.44 89 GLY A C 1
ATOM 686 O O . GLY A 1 89 ? 2.396 10.266 -9.446 1.00 85.44 89 GLY A O 1
ATOM 687 N N . ARG A 1 90 ? 2.170 8.346 -10.582 1.00 84.44 90 ARG A N 1
ATOM 688 C CA . ARG A 1 90 ? 1.084 7.833 -9.723 1.00 84.44 90 ARG A CA 1
ATOM 689 C C . ARG A 1 90 ? 1.578 7.545 -8.311 1.00 84.44 90 ARG A C 1
ATOM 691 O O . ARG A 1 90 ? 0.946 7.977 -7.353 1.00 84.44 90 ARG A O 1
ATOM 698 N N . ARG A 1 91 ? 2.726 6.881 -8.193 1.00 80.00 91 ARG A N 1
ATOM 699 C CA . ARG A 1 91 ? 3.318 6.542 -6.899 1.00 80.00 91 ARG A CA 1
ATOM 700 C C . ARG A 1 91 ? 3.722 7.780 -6.100 1.00 80.00 91 ARG A C 1
ATOM 702 O O . ARG A 1 91 ? 3.502 7.807 -4.895 1.00 80.00 91 ARG A O 1
ATOM 709 N N . LEU A 1 92 ? 4.254 8.812 -6.756 1.00 84.06 92 LEU A N 1
ATOM 710 C CA . LEU A 1 92 ? 4.567 10.087 -6.110 1.00 84.06 92 LEU A CA 1
ATOM 711 C C . LEU A 1 92 ? 3.308 10.725 -5.510 1.00 84.06 92 LEU A C 1
ATOM 713 O O . LEU A 1 92 ? 3.306 11.033 -4.323 1.00 84.06 92 LEU A O 1
ATOM 717 N N . ARG A 1 93 ? 2.213 10.805 -6.279 1.00 86.50 93 ARG A N 1
ATOM 718 C CA . ARG A 1 93 ? 0.928 11.326 -5.778 1.00 86.50 93 ARG A CA 1
ATOM 719 C C . ARG A 1 93 ? 0.379 10.528 -4.596 1.00 86.50 93 ARG A C 1
ATOM 721 O O . ARG A 1 93 ? -0.178 11.101 -3.668 1.00 86.50 93 ARG A O 1
ATOM 728 N N . GLU A 1 94 ? 0.525 9.204 -4.612 1.00 83.12 94 GLU A N 1
ATOM 729 C CA . GLU A 1 94 ? 0.112 8.359 -3.484 1.00 83.12 94 GLU A CA 1
ATOM 730 C C . GLU A 1 94 ? 0.937 8.632 -2.221 1.00 83.12 94 GLU A C 1
ATOM 732 O O . GLU A 1 94 ? 0.392 8.617 -1.117 1.00 83.12 94 GLU A O 1
ATOM 737 N N . VAL A 1 95 ? 2.241 8.882 -2.370 1.00 82.31 95 VAL A N 1
ATOM 738 C CA . VAL A 1 95 ? 3.121 9.248 -1.254 1.00 82.31 95 VAL A CA 1
ATOM 739 C C . VAL A 1 95 ? 2.774 10.637 -0.720 1.00 82.31 95 VAL A C 1
ATOM 741 O O . VAL A 1 95 ? 2.689 10.795 0.494 1.00 82.31 95 VAL A O 1
ATOM 744 N N . GLU A 1 96 ? 2.518 11.614 -1.592 1.00 86.00 96 GLU A N 1
ATOM 745 C CA . GLU A 1 96 ? 2.082 12.964 -1.206 1.00 86.00 96 GLU A CA 1
ATOM 746 C C . GLU A 1 96 ? 0.762 12.927 -0.422 1.00 86.00 96 GLU A C 1
ATOM 748 O O . GLU A 1 96 ? 0.682 13.503 0.660 1.00 86.00 96 GLU A O 1
ATOM 753 N N . ALA A 1 97 ? -0.232 12.162 -0.888 1.00 83.69 97 ALA A N 1
ATOM 754 C CA . ALA A 1 97 ? -1.499 11.991 -0.174 1.00 83.69 97 ALA A CA 1
ATOM 755 C C . ALA A 1 97 ? -1.313 11.329 1.205 1.00 83.69 97 ALA A C 1
ATOM 757 O O . ALA A 1 97 ? -1.925 11.735 2.190 1.00 83.69 97 ALA A O 1
ATOM 758 N N . ARG A 1 98 ? -0.431 10.322 1.312 1.00 79.94 98 ARG A N 1
ATOM 759 C CA . ARG A 1 98 ? -0.093 9.719 2.614 1.00 79.94 98 ARG A CA 1
ATOM 760 C C . ARG A 1 98 ? 0.643 10.701 3.528 1.00 79.94 98 ARG A C 1
ATOM 762 O O . ARG A 1 98 ? 0.471 10.632 4.741 1.00 79.94 98 ARG A O 1
ATOM 769 N N . LEU A 1 99 ? 1.482 11.577 2.978 1.00 84.62 99 LEU A N 1
ATOM 770 C CA . LEU A 1 99 ? 2.182 12.600 3.752 1.00 84.62 99 LEU A CA 1
ATOM 771 C C . LEU A 1 99 ? 1.196 13.627 4.317 1.00 84.62 99 LEU A C 1
ATOM 773 O O . LEU A 1 99 ? 1.299 13.969 5.491 1.00 84.62 99 LEU A O 1
ATOM 777 N N . GLU A 1 100 ? 0.220 14.055 3.518 1.00 85.12 100 GLU A N 1
ATOM 778 C CA . GLU A 1 100 ? -0.884 14.913 3.957 1.00 85.12 100 GLU A CA 1
ATOM 779 C C . GLU A 1 100 ? -1.687 14.250 5.086 1.00 85.12 100 GLU A C 1
ATOM 781 O O . GLU A 1 100 ? -1.872 14.842 6.149 1.00 85.12 100 GLU A O 1
ATOM 786 N N . ASP A 1 101 ? -2.060 12.977 4.912 1.00 82.94 101 ASP A N 1
ATOM 787 C CA . ASP A 1 101 ? -2.733 12.185 5.944 1.00 82.94 101 ASP A CA 1
ATOM 788 C C . ASP A 1 101 ? -1.929 12.154 7.259 1.00 82.94 101 ASP A C 1
ATOM 790 O O . ASP A 1 101 ? -2.490 12.284 8.343 1.00 82.94 101 ASP A O 1
ATOM 794 N N . VAL A 1 102 ? -0.608 11.968 7.192 1.00 82.88 102 VAL A N 1
ATOM 795 C CA . VAL A 1 102 ? 0.273 11.948 8.375 1.00 82.88 102 VAL A CA 1
ATOM 796 C C . VAL A 1 102 ? 0.393 13.327 9.021 1.00 82.88 102 VAL A C 1
ATOM 798 O O . VAL A 1 102 ? 0.447 13.407 10.247 1.00 82.88 102 VAL A O 1
ATOM 801 N N . ALA A 1 103 ? 0.460 14.388 8.219 1.00 84.06 103 ALA A N 1
ATOM 802 C CA . ALA A 1 103 ? 0.661 15.748 8.699 1.00 84.06 103 ALA A CA 1
ATOM 803 C C . ALA A 1 103 ? -0.596 16.339 9.349 1.00 84.06 103 ALA A C 1
ATOM 805 O O . ALA A 1 103 ? -0.478 17.078 10.325 1.00 84.06 103 ALA A O 1
ATOM 806 N N . PHE A 1 104 ? -1.780 16.012 8.824 1.00 86.50 104 PHE A N 1
ATOM 807 C CA . PHE A 1 104 ? -3.015 16.706 9.189 1.00 86.50 104 PHE A CA 1
ATOM 808 C C . PHE A 1 104 ? -4.068 15.823 9.858 1.00 86.50 104 PHE A C 1
ATOM 810 O O . PHE A 1 104 ? -4.929 16.362 10.546 1.00 86.50 104 PHE A O 1
ATOM 817 N N . LYS A 1 105 ? -4.008 14.490 9.725 1.00 91.12 105 LYS A N 1
ATOM 818 C CA . LYS A 1 105 ? -5.052 13.607 10.269 1.00 91.12 105 LYS A CA 1
ATOM 819 C C . LYS A 1 105 ? -4.634 12.903 11.549 1.00 91.12 105 LYS A C 1
ATOM 821 O O . LYS A 1 105 ? -3.501 12.454 11.742 1.00 91.12 105 LYS A O 1
ATOM 826 N N . THR A 1 106 ? -5.623 12.687 12.409 1.00 94.44 106 THR A N 1
ATOM 827 C CA . THR A 1 106 ? -5.482 11.816 13.579 1.00 94.44 106 THR A CA 1
ATOM 828 C C . THR A 1 106 ? -5.247 10.353 13.165 1.00 94.44 106 THR A C 1
ATOM 830 O O . THR A 1 106 ? -5.504 9.947 12.031 1.00 94.44 106 THR A O 1
ATOM 833 N N . VAL A 1 107 ? -4.792 9.496 14.091 1.00 93.88 107 VAL A N 1
ATOM 834 C CA . VAL A 1 107 ? -4.674 8.042 13.828 1.00 93.88 107 VAL A CA 1
ATOM 835 C C . VAL A 1 107 ? -6.015 7.438 13.396 1.00 93.88 107 VAL A C 1
ATOM 837 O O . VAL A 1 107 ? -6.036 6.566 12.529 1.00 93.88 107 VAL A O 1
ATOM 840 N N . ALA A 1 108 ? -7.128 7.925 13.954 1.00 95.94 108 ALA A N 1
ATOM 841 C CA . ALA A 1 108 ? -8.464 7.514 13.542 1.00 95.94 108 ALA A CA 1
ATOM 842 C C . ALA A 1 108 ? -8.760 7.914 12.092 1.00 95.94 108 ALA A C 1
ATOM 844 O O . ALA A 1 108 ? -9.125 7.046 11.301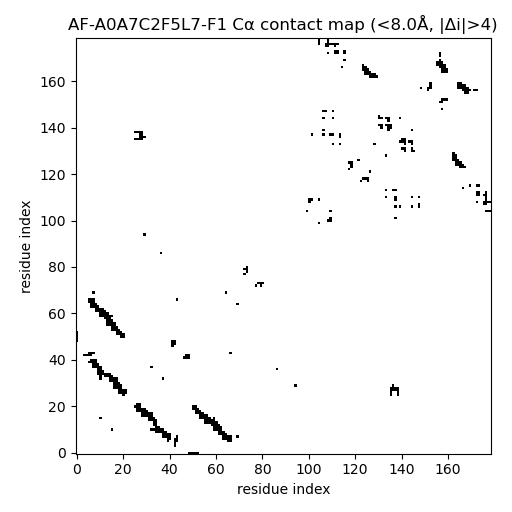 1.00 95.94 108 ALA A O 1
ATOM 845 N N . GLY A 1 109 ? -8.511 9.172 11.718 1.00 95.88 109 GLY A N 1
ATOM 846 C CA . GLY A 1 109 ? -8.711 9.642 10.344 1.00 95.88 109 GLY A CA 1
ATOM 847 C C . GLY A 1 109 ? -7.847 8.901 9.322 1.00 95.88 109 GLY A C 1
ATOM 848 O O . GLY A 1 109 ? -8.328 8.512 8.254 1.00 95.88 109 GLY A O 1
ATOM 849 N N . ARG A 1 110 ? -6.593 8.585 9.674 1.00 94.69 110 ARG A N 1
ATOM 850 C CA . ARG A 1 110 ? -5.710 7.758 8.834 1.00 94.69 110 ARG A CA 1
ATOM 851 C C . ARG A 1 110 ? -6.210 6.326 8.683 1.00 94.69 110 ARG A C 1
ATOM 853 O O . ARG A 1 110 ? -6.196 5.787 7.577 1.00 94.69 110 ARG A O 1
ATOM 860 N N . LEU A 1 111 ? -6.675 5.702 9.767 1.00 95.75 111 LEU A N 1
ATOM 861 C CA . LEU A 1 111 ? -7.232 4.350 9.709 1.00 95.75 111 LEU A CA 1
ATOM 862 C C . LEU A 1 111 ? -8.520 4.307 8.883 1.00 95.75 111 LEU A C 1
ATOM 864 O O . LEU A 1 111 ? -8.694 3.394 8.081 1.00 95.75 111 LEU A O 1
ATOM 868 N N . ALA A 1 112 ? -9.393 5.304 9.028 1.00 96.38 112 ALA A N 1
ATOM 869 C CA . ALA A 1 112 ? -10.602 5.423 8.225 1.00 96.38 112 ALA A CA 1
ATOM 870 C C . ALA A 1 112 ? -10.274 5.605 6.731 1.00 96.38 112 ALA A C 1
ATOM 872 O O . ALA A 1 112 ? -10.792 4.864 5.893 1.00 96.38 112 ALA A O 1
ATOM 873 N N . SER A 1 113 ? -9.324 6.492 6.407 1.00 94.25 113 SER A N 1
ATOM 874 C CA . SER A 1 113 ? -8.821 6.697 5.038 1.00 94.25 113 SER A CA 1
ATOM 875 C C . SER A 1 113 ? -8.259 5.402 4.435 1.00 94.25 113 SER A C 1
ATOM 877 O O . SER A 1 113 ? -8.582 5.047 3.298 1.00 94.25 113 SER A O 1
ATOM 879 N N . LEU A 1 114 ? -7.469 4.647 5.211 1.00 93.19 114 LEU A N 1
ATOM 880 C CA . LEU A 1 114 ? -6.943 3.344 4.799 1.00 93.19 114 LEU A CA 1
ATOM 881 C C . LEU A 1 114 ? -8.067 2.346 4.506 1.00 93.19 114 LEU A C 1
ATOM 883 O O . LEU A 1 114 ? -8.055 1.712 3.452 1.00 93.19 114 LEU A O 1
ATOM 887 N N . LEU A 1 115 ? -9.032 2.195 5.416 1.00 95.62 115 LEU A N 1
ATOM 888 C CA . LEU A 1 115 ? -10.141 1.258 5.242 1.00 95.62 115 LEU A CA 1
ATOM 889 C C . LEU A 1 115 ? -10.959 1.594 3.990 1.00 95.62 115 LEU A C 1
ATOM 891 O O . LEU A 1 115 ? -11.213 0.702 3.182 1.00 95.62 115 LEU A O 1
ATOM 895 N N . LEU A 1 116 ? -11.280 2.873 3.768 1.00 94.38 116 LEU A N 1
ATOM 896 C CA . LEU A 1 116 ? -11.968 3.332 2.558 1.00 94.38 116 LEU A CA 1
ATOM 897 C C . LEU A 1 116 ? -11.161 3.029 1.292 1.00 94.38 116 LEU A C 1
ATOM 899 O O . LEU A 1 116 ? -11.720 2.538 0.310 1.00 94.38 116 LEU A O 1
ATOM 903 N N . ARG A 1 117 ? -9.841 3.239 1.305 1.00 90.81 117 ARG A N 1
ATOM 904 C CA . ARG A 1 117 ? -8.970 2.870 0.179 1.00 90.81 117 ARG A CA 1
ATOM 905 C C . ARG A 1 117 ? -9.016 1.368 -0.103 1.00 90.81 117 ARG A C 1
ATOM 907 O O . ARG A 1 117 ? -9.233 0.983 -1.248 1.00 90.81 117 ARG A O 1
ATOM 914 N N . LEU A 1 118 ? -8.888 0.531 0.926 1.00 91.38 118 LEU A N 1
ATOM 915 C CA . LEU A 1 118 ? -8.925 -0.929 0.791 1.00 91.38 118 LEU A CA 1
ATOM 916 C C . LEU A 1 118 ? -10.265 -1.435 0.241 1.00 91.38 118 LEU A C 1
ATOM 918 O O . LEU A 1 118 ? -10.284 -2.454 -0.452 1.00 91.38 118 LEU A O 1
ATOM 922 N N . THR A 1 119 ? -11.374 -0.721 0.467 1.00 92.38 119 THR A N 1
ATOM 923 C CA . THR A 1 119 ? -12.655 -1.107 -0.147 1.00 92.38 119 THR A CA 1
ATOM 924 C C . THR A 1 119 ? -12.675 -0.983 -1.665 1.00 92.38 119 THR A C 1
ATOM 926 O O . THR A 1 119 ? -13.409 -1.727 -2.314 1.00 92.38 119 THR A O 1
ATOM 929 N N . LYS A 1 120 ? -11.857 -0.100 -2.254 1.00 87.38 120 LYS A N 1
ATOM 930 C CA . LYS A 1 120 ? -11.750 0.022 -3.715 1.00 87.38 120 LYS A CA 1
ATOM 931 C C . LYS A 1 120 ? -11.129 -1.226 -4.345 1.00 87.38 120 LYS A C 1
ATOM 933 O O . LYS A 1 120 ? -11.467 -1.566 -5.472 1.00 87.38 120 LYS A O 1
ATOM 938 N N . GLU A 1 121 ? -10.253 -1.914 -3.613 1.00 84.19 121 GLU A N 1
ATOM 939 C CA . GLU A 1 121 ? -9.550 -3.115 -4.082 1.00 84.19 121 GLU A CA 1
ATOM 940 C C . GLU A 1 121 ? -10.271 -4.414 -3.701 1.00 84.19 121 GLU A C 1
ATOM 942 O O . GLU A 1 121 ? -10.309 -5.363 -4.481 1.00 84.19 121 GLU A O 1
ATOM 947 N N . HIS A 1 122 ? -10.844 -4.471 -2.497 1.00 86.62 122 HIS A N 1
ATOM 948 C CA . HIS A 1 122 ? -11.408 -5.696 -1.920 1.00 86.62 122 HIS A CA 1
ATOM 949 C C . HIS A 1 122 ? -12.944 -5.710 -1.852 1.00 86.62 122 HIS A C 1
ATOM 951 O O . HIS A 1 122 ? -13.539 -6.728 -1.493 1.00 86.62 122 HIS A O 1
ATOM 957 N N . GLY A 1 123 ? -13.601 -4.593 -2.168 1.00 90.88 123 GLY A N 1
ATOM 958 C CA . GLY A 1 123 ? -15.007 -4.368 -1.845 1.00 90.88 123 GLY A CA 1
ATOM 959 C C . GLY A 1 123 ? -15.221 -4.123 -0.346 1.00 90.88 123 GLY A C 1
ATOM 960 O O . GLY A 1 123 ? -14.281 -3.935 0.423 1.00 90.88 123 GLY A O 1
ATOM 961 N N . ARG A 1 124 ? -16.482 -4.147 0.105 1.00 92.31 124 ARG A N 1
ATOM 962 C CA . ARG A 1 124 ? -16.836 -3.856 1.512 1.00 92.31 124 ARG A CA 1
ATOM 963 C C . ARG A 1 124 ? -16.272 -4.852 2.528 1.00 92.31 124 ARG A C 1
ATOM 965 O O . ARG A 1 124 ? -16.212 -4.531 3.710 1.00 92.31 124 ARG A O 1
ATOM 972 N N . ILE A 1 125 ? -15.879 -6.049 2.092 1.00 94.00 125 ILE A N 1
ATOM 973 C CA . ILE A 1 125 ? -15.316 -7.088 2.957 1.00 94.00 125 ILE A CA 1
ATOM 974 C C . ILE A 1 125 ? -13.825 -7.220 2.656 1.00 94.00 125 ILE A C 1
ATOM 976 O O . ILE A 1 125 ? -13.408 -7.931 1.742 1.00 94.00 125 ILE A O 1
ATOM 980 N N . ILE A 1 126 ? -13.021 -6.577 3.489 1.00 93.00 126 ILE A N 1
ATOM 981 C CA . ILE A 1 126 ? -11.566 -6.611 3.432 1.00 93.00 126 ILE A CA 1
ATOM 982 C C . ILE A 1 126 ? -11.090 -7.897 4.116 1.00 93.00 126 ILE A C 1
ATOM 984 O O . ILE A 1 126 ? -11.474 -8.202 5.249 1.00 93.00 126 ILE A O 1
ATOM 988 N N . ARG A 1 127 ? -10.250 -8.677 3.429 1.00 90.69 127 ARG A N 1
ATOM 989 C CA . ARG A 1 127 ? -9.708 -9.951 3.928 1.00 90.69 127 ARG A CA 1
ATOM 990 C C . ARG A 1 127 ? -8.186 -9.942 3.910 1.00 90.69 127 ARG A C 1
ATOM 992 O O . ARG A 1 127 ? -7.578 -9.300 3.066 1.00 90.69 127 ARG A O 1
ATOM 999 N N . GLY A 1 128 ? -7.583 -10.702 4.820 1.00 86.69 128 GLY A N 1
ATOM 1000 C CA . GLY A 1 128 ? -6.136 -10.935 4.854 1.00 86.69 128 GLY A CA 1
ATOM 1001 C C . GLY A 1 128 ? -5.344 -9.932 5.692 1.00 86.69 128 GLY A C 1
ATOM 1002 O O . GLY A 1 128 ? -4.203 -10.223 6.038 1.00 86.69 128 GLY A O 1
ATOM 1003 N N . PHE A 1 129 ? -5.954 -8.822 6.109 1.00 89.38 129 PHE A N 1
ATOM 1004 C CA . PHE A 1 129 ? -5.296 -7.805 6.927 1.00 89.38 129 PHE A CA 1
ATOM 1005 C C . PHE A 1 129 ? -5.356 -8.153 8.415 1.00 89.38 129 PHE A C 1
ATOM 1007 O O . PHE A 1 129 ? -6.414 -8.455 8.972 1.00 89.38 129 PHE A O 1
ATOM 1014 N N . THR A 1 130 ? -4.199 -8.109 9.068 1.00 91.56 130 THR A N 1
ATOM 1015 C CA . THR A 1 130 ? -4.086 -8.142 10.529 1.00 91.56 130 THR A CA 1
ATOM 1016 C C . THR A 1 130 ? -4.046 -6.724 11.093 1.00 91.56 130 THR A C 1
ATOM 1018 O O . THR A 1 130 ? -3.758 -5.769 10.375 1.00 91.56 130 THR A O 1
ATOM 1021 N N . HIS A 1 131 ? -4.268 -6.574 12.401 1.00 93.38 131 HIS A N 1
ATOM 1022 C CA . HIS A 1 131 ? -4.117 -5.270 13.057 1.00 93.38 131 HIS A CA 1
ATOM 1023 C C . HIS A 1 131 ? -2.682 -4.733 12.955 1.00 93.38 131 HIS A C 1
ATOM 1025 O O . HIS A 1 131 ? -2.499 -3.524 12.907 1.00 93.38 131 HIS A O 1
ATOM 1031 N N . GLN A 1 132 ? -1.678 -5.621 12.893 1.00 93.00 132 GLN A N 1
ATOM 1032 C CA . GLN A 1 132 ? -0.295 -5.213 12.646 1.00 93.00 132 GLN A CA 1
ATOM 1033 C C . GLN A 1 132 ? -0.151 -4.610 11.248 1.00 93.00 132 GLN A C 1
ATOM 1035 O O . GLN A 1 132 ? 0.403 -3.530 11.128 1.00 93.00 132 GLN A O 1
ATOM 1040 N N . ASN A 1 133 ? -0.721 -5.244 10.214 1.00 91.56 133 ASN A N 1
ATOM 1041 C CA . ASN A 1 133 ? -0.643 -4.709 8.850 1.00 91.56 133 ASN A CA 1
ATOM 1042 C C . ASN A 1 133 ? -1.247 -3.304 8.761 1.00 91.56 133 ASN A C 1
ATOM 1044 O O . ASN A 1 133 ? -0.636 -2.413 8.192 1.00 91.56 133 ASN A O 1
ATOM 1048 N N . LEU A 1 134 ? -2.412 -3.094 9.379 1.00 93.62 134 LEU A N 1
ATOM 1049 C CA . LEU A 1 134 ? -3.059 -1.780 9.391 1.00 93.62 134 LEU A CA 1
ATOM 1050 C C . LEU A 1 134 ? -2.230 -0.740 10.144 1.00 93.62 134 LEU A C 1
ATOM 1052 O O . LEU A 1 134 ? -2.166 0.409 9.720 1.00 93.62 134 LEU A O 1
ATOM 1056 N N . ALA A 1 135 ? -1.595 -1.144 11.245 1.00 93.19 135 ALA A N 1
ATOM 1057 C CA . ALA A 1 135 ? -0.714 -0.276 12.009 1.00 93.19 135 ALA A CA 1
ATOM 1058 C C . ALA A 1 135 ? 0.521 0.133 11.198 1.00 93.19 135 ALA A C 1
ATOM 1060 O O . ALA A 1 135 ? 0.843 1.319 11.158 1.00 93.19 135 ALA A O 1
ATOM 1061 N N . ASP A 1 136 ? 1.146 -0.821 10.505 1.00 91.81 136 ASP A N 1
ATOM 1062 C CA . ASP A 1 136 ? 2.297 -0.569 9.640 1.00 91.81 136 ASP A CA 1
ATOM 1063 C C . ASP A 1 136 ? 1.911 0.341 8.453 1.00 91.81 136 ASP A C 1
ATOM 1065 O O . ASP A 1 136 ? 2.697 1.202 8.059 1.00 91.81 136 ASP A O 1
ATOM 1069 N N . ASP A 1 137 ? 0.703 0.191 7.891 1.00 90.88 137 ASP A N 1
ATOM 1070 C CA . ASP A 1 137 ? 0.201 1.016 6.778 1.00 90.88 137 ASP A CA 1
ATOM 1071 C C . ASP A 1 137 ? -0.079 2.474 7.169 1.00 90.88 137 ASP A C 1
ATOM 1073 O O . ASP A 1 137 ? 0.112 3.370 6.346 1.00 90.88 137 ASP A O 1
ATOM 1077 N N . ILE A 1 138 ? -0.519 2.727 8.409 1.00 91.44 138 ILE A N 1
ATOM 1078 C CA . ILE A 1 138 ? -0.762 4.091 8.918 1.00 91.44 138 ILE A CA 1
ATOM 1079 C C . ILE A 1 138 ? 0.373 4.617 9.808 1.00 91.44 138 ILE A C 1
ATOM 1081 O O . ILE A 1 138 ? 0.254 5.700 10.380 1.00 91.44 138 ILE A O 1
ATOM 1085 N N . GLY A 1 139 ? 1.469 3.867 9.949 1.00 87.38 139 GLY A N 1
ATOM 1086 C CA . GLY A 1 139 ? 2.646 4.269 10.722 1.00 87.38 139 GLY A CA 1
ATOM 1087 C C . GLY A 1 139 ? 2.404 4.434 12.224 1.00 87.38 139 GLY A C 1
ATOM 1088 O O . GLY A 1 139 ? 2.979 5.329 12.845 1.00 87.38 139 GLY A O 1
ATOM 1089 N N . THR A 1 140 ? 1.544 3.609 12.823 1.00 91.12 140 THR A N 1
ATOM 1090 C CA . THR A 1 140 ? 1.242 3.642 14.264 1.00 91.12 140 THR A CA 1
ATOM 1091 C C . THR A 1 140 ? 1.624 2.333 14.959 1.00 91.12 140 THR A C 1
ATOM 1093 O O . THR A 1 140 ? 2.058 1.376 14.324 1.00 91.12 140 THR A O 1
ATOM 1096 N N . HIS A 1 141 ? 1.472 2.270 16.281 1.00 92.69 141 HIS A N 1
ATOM 1097 C CA . HIS A 1 141 ? 1.635 1.023 17.022 1.00 92.69 141 HIS A CA 1
ATOM 1098 C C . HIS A 1 141 ? 0.406 0.121 16.858 1.00 92.69 141 HIS A C 1
ATOM 1100 O O . HIS A 1 141 ? -0.737 0.585 16.828 1.00 92.69 141 HIS A O 1
ATOM 1106 N N . ARG A 1 142 ? 0.627 -1.199 16.828 1.00 94.12 142 ARG A N 1
ATOM 1107 C CA . ARG A 1 142 ? -0.448 -2.204 16.733 1.00 94.12 142 ARG A CA 1
ATOM 1108 C C . ARG A 1 142 ? -1.533 -2.024 17.787 1.00 94.12 142 ARG A C 1
ATOM 1110 O O . ARG A 1 142 ? -2.711 -2.237 17.494 1.00 94.12 142 ARG A O 1
ATOM 1117 N N . GLU A 1 143 ? -1.140 -1.674 19.006 1.00 95.69 143 GLU A N 1
ATOM 1118 C CA . GLU A 1 143 ? -2.073 -1.442 20.102 1.00 95.69 143 GLU A CA 1
ATOM 1119 C C . GLU A 1 143 ? -3.007 -0.268 19.793 1.00 95.69 143 GLU A C 1
ATOM 1121 O O . GLU A 1 143 ? -4.223 -0.435 19.848 1.00 95.69 143 GLU A O 1
ATOM 1126 N N . THR A 1 144 ? -2.464 0.865 19.341 1.00 95.44 144 THR A N 1
ATOM 1127 C CA . THR A 1 144 ? -3.252 2.037 18.941 1.00 95.44 144 THR A CA 1
ATOM 1128 C C . THR A 1 144 ? -4.217 1.700 17.804 1.00 95.44 144 THR A C 1
ATOM 1130 O O . THR A 1 144 ? -5.406 1.982 17.914 1.00 95.44 144 THR A O 1
ATOM 1133 N N . ALA A 1 145 ? -3.754 1.012 16.752 1.00 95.81 145 ALA A N 1
ATOM 1134 C CA . ALA A 1 145 ? -4.631 0.582 15.657 1.00 95.81 145 ALA A CA 1
ATOM 1135 C C . ALA A 1 145 ? -5.753 -0.355 16.144 1.00 95.81 145 ALA A C 1
ATOM 1137 O O . ALA A 1 145 ? -6.895 -0.251 15.699 1.00 95.81 145 ALA A O 1
ATOM 1138 N N . THR A 1 146 ? -5.446 -1.249 17.090 1.00 95.50 146 THR A N 1
ATOM 1139 C CA . THR A 1 146 ? -6.425 -2.165 17.696 1.00 95.50 146 THR A CA 1
ATOM 1140 C C . THR A 1 146 ? -7.472 -1.412 18.516 1.00 95.50 146 THR A C 1
ATOM 1142 O O . THR A 1 146 ? -8.662 -1.719 18.413 1.00 95.50 146 THR A O 1
ATOM 1145 N N . GLN A 1 147 ? -7.054 -0.423 19.307 1.00 97.00 147 GLN A N 1
ATOM 1146 C CA . GLN A 1 147 ? -7.958 0.420 20.089 1.00 97.00 147 GLN A CA 1
ATOM 1147 C C . GLN A 1 147 ? -8.886 1.225 19.168 1.00 97.00 147 GLN A C 1
ATOM 1149 O O . GLN A 1 147 ? -10.102 1.204 19.360 1.00 97.00 147 GLN A O 1
ATOM 1154 N N . THR A 1 148 ? -8.353 1.839 18.107 1.00 97.38 148 THR A N 1
ATOM 1155 C CA . THR A 1 148 ? -9.154 2.577 17.118 1.00 97.38 148 THR A CA 1
ATOM 1156 C C . THR A 1 148 ? -10.153 1.672 16.387 1.00 97.38 148 THR A C 1
ATOM 1158 O O . THR A 1 148 ? -11.326 2.017 16.295 1.00 97.38 148 THR A O 1
ATOM 1161 N N . LEU A 1 149 ? -9.743 0.480 15.937 1.00 96.44 149 LEU A N 1
ATOM 1162 C CA . LEU A 1 149 ? -10.654 -0.507 15.332 1.00 96.44 149 LEU A CA 1
ATOM 1163 C C . LEU A 1 149 ? -11.763 -0.954 16.285 1.00 96.44 149 LEU A C 1
ATOM 1165 O O . LEU A 1 149 ? -12.901 -1.164 15.869 1.00 96.44 149 LEU A O 1
ATOM 1169 N N . THR A 1 150 ? -11.430 -1.121 17.564 1.00 96.69 150 THR A N 1
ATOM 1170 C CA . THR A 1 150 ? -12.407 -1.489 18.594 1.00 96.69 150 THR A CA 1
ATOM 1171 C C . THR A 1 150 ? -13.433 -0.377 18.784 1.00 96.69 150 THR A C 1
ATOM 1173 O O . THR A 1 150 ? -14.622 -0.677 18.897 1.00 96.69 150 THR A O 1
ATOM 1176 N N . ARG A 1 151 ? -12.989 0.886 18.744 1.00 97.31 151 ARG A N 1
ATOM 1177 C CA . ARG A 1 151 ? -13.861 2.061 18.776 1.00 97.31 151 ARG A CA 1
ATOM 1178 C C . ARG A 1 151 ? -14.787 2.111 17.559 1.00 97.31 151 ARG A C 1
ATOM 1180 O O . ARG A 1 151 ? -15.997 2.134 17.741 1.00 97.31 151 ARG A O 1
ATOM 1187 N N . PHE A 1 152 ? -14.247 1.985 16.344 1.00 97.88 152 PHE A N 1
ATOM 1188 C CA . PHE A 1 152 ? -15.051 1.953 15.111 1.00 97.88 152 PHE A CA 1
ATOM 1189 C C . PHE A 1 152 ? -16.103 0.841 15.121 1.00 97.88 152 PHE A C 1
ATOM 1191 O O . PHE A 1 152 ? -17.210 1.021 14.623 1.00 97.88 152 PHE A O 1
ATOM 1198 N N . ARG A 1 153 ? -15.779 -0.316 15.707 1.00 97.12 153 ARG A N 1
ATOM 1199 C CA . ARG A 1 153 ? -16.749 -1.401 15.882 1.00 97.12 153 ARG A CA 1
ATOM 1200 C C . ARG A 1 153 ? -17.853 -1.040 16.875 1.00 97.12 153 ARG A C 1
ATOM 1202 O O . ARG A 1 153 ? -19.005 -1.372 16.627 1.00 97.12 153 ARG A O 1
ATOM 1209 N N . ALA A 1 154 ? -17.510 -0.408 17.997 1.00 97.06 154 ALA A N 1
ATOM 1210 C CA . ALA A 1 154 ? -18.491 0.028 18.992 1.00 97.06 154 ALA A CA 1
ATOM 1211 C C . ALA A 1 154 ? -19.432 1.114 18.440 1.00 97.06 154 ALA A C 1
ATOM 1213 O O . ALA A 1 154 ? -20.611 1.123 18.775 1.00 97.06 154 ALA A O 1
ATOM 1214 N N . GLU A 1 155 ? -18.922 1.970 17.553 1.00 97.19 155 GLU A N 1
ATOM 1215 C CA . GLU A 1 155 ? -19.675 3.006 16.830 1.00 97.19 155 GLU A CA 1
ATOM 1216 C C . GLU A 1 155 ? -20.485 2.448 15.640 1.00 97.19 155 GLU A C 1
ATOM 1218 O O . GLU A 1 155 ? -21.206 3.190 14.985 1.00 97.19 155 GLU A O 1
ATOM 1223 N N . GLY A 1 156 ? -20.391 1.145 15.343 1.00 97.31 156 GLY A N 1
ATOM 1224 C CA . GLY A 1 156 ? -21.133 0.515 14.246 1.00 97.31 156 GLY A CA 1
ATOM 1225 C C . GLY A 1 156 ? -20.586 0.810 12.845 1.00 97.31 156 GLY A C 1
ATOM 1226 O O . GLY A 1 156 ? -21.227 0.454 11.862 1.00 97.31 156 GLY A O 1
ATOM 1227 N N . LEU A 1 157 ? -19.391 1.397 12.733 1.00 97.94 157 LEU A N 1
ATOM 1228 C CA . LEU A 1 157 ? -18.768 1.745 11.451 1.00 97.94 157 LEU A CA 1
ATOM 1229 C C . LEU A 1 157 ? -18.227 0.515 10.714 1.00 97.94 157 LEU A C 1
ATOM 1231 O O . LEU A 1 157 ? -18.246 0.436 9.483 1.00 97.94 157 LEU A O 1
ATOM 1235 N N . VAL A 1 158 ? -17.731 -0.464 11.475 1.00 97.56 158 VAL A N 1
ATOM 1236 C CA . VAL A 1 158 ? -17.145 -1.700 10.947 1.00 97.56 158 VAL A CA 1
ATOM 1237 C C . VAL A 1 158 ? -17.521 -2.913 11.788 1.00 97.56 158 VAL A C 1
ATOM 1239 O O . VAL A 1 158 ? -17.726 -2.822 12.995 1.00 97.56 158 VAL A O 1
ATOM 1242 N N . GLN A 1 159 ? -17.493 -4.089 11.171 1.00 96.44 159 GLN A N 1
ATOM 1243 C CA . GLN A 1 159 ? -17.518 -5.370 11.866 1.00 96.44 159 GLN A CA 1
ATOM 1244 C C . GLN A 1 159 ? -16.186 -6.095 11.675 1.00 96.44 159 GLN A C 1
ATOM 1246 O O . GLN A 1 159 ? -15.680 -6.218 10.560 1.00 96.44 159 GLN A O 1
ATOM 1251 N N . THR A 1 160 ? -15.605 -6.605 12.762 1.00 92.44 160 THR A N 1
ATOM 1252 C CA . THR A 1 160 ? -14.310 -7.298 12.728 1.00 92.44 160 THR A CA 1
ATOM 1253 C C . THR A 1 160 ? -14.459 -8.797 12.982 1.00 92.44 160 THR A C 1
ATOM 1255 O O . THR A 1 160 ? -15.281 -9.242 13.780 1.00 92.44 160 THR A O 1
ATOM 1258 N N . GLY A 1 161 ? -13.646 -9.589 12.287 1.00 87.81 161 GLY A N 1
ATOM 1259 C CA . GLY A 1 161 ? -13.515 -11.036 12.437 1.00 87.81 161 GLY A CA 1
ATOM 1260 C C . GLY A 1 161 ? -12.072 -11.486 12.186 1.00 87.81 161 GLY A C 1
ATOM 1261 O O . GLY A 1 161 ? -11.166 -10.670 12.000 1.00 87.81 161 GLY A O 1
ATOM 1262 N N . ARG A 1 162 ? -11.816 -12.799 12.163 1.00 86.75 162 ARG A N 1
ATOM 1263 C CA . ARG A 1 162 ? -10.456 -13.333 11.956 1.00 86.75 162 ARG A CA 1
ATOM 1264 C C . ARG A 1 162 ? -9.915 -12.934 10.575 1.00 86.75 162 ARG A C 1
ATOM 1266 O O . ARG A 1 162 ? -10.376 -13.459 9.567 1.00 86.75 162 ARG A O 1
ATOM 1273 N N . LYS A 1 163 ? -8.928 -12.024 10.544 1.00 86.06 163 LYS A N 1
ATOM 1274 C CA . LYS A 1 163 ? -8.360 -11.420 9.315 1.00 86.06 163 LYS A CA 1
ATOM 1275 C C . LYS A 1 163 ? -9.439 -10.913 8.339 1.00 86.06 163 LYS A C 1
ATOM 1277 O O . LYS A 1 163 ? -9.276 -11.015 7.122 1.00 86.06 163 LYS A O 1
ATOM 1282 N N . ARG A 1 164 ? -10.561 -10.423 8.872 1.00 93.00 164 ARG A N 1
ATOM 1283 C CA . ARG A 1 164 ? -11.716 -9.945 8.106 1.00 93.00 164 ARG A CA 1
ATOM 1284 C C . ARG A 1 164 ? -12.230 -8.659 8.731 1.00 93.00 164 ARG A C 1
ATOM 1286 O O . ARG A 1 164 ? -12.463 -8.627 9.936 1.00 93.00 164 ARG A O 1
ATOM 1293 N N . ILE A 1 165 ? -12.441 -7.641 7.912 1.00 96.12 165 ILE A N 1
ATOM 1294 C CA . ILE A 1 165 ? -13.060 -6.378 8.311 1.00 96.12 165 ILE A CA 1
ATOM 1295 C C . ILE A 1 165 ? -14.148 -6.074 7.290 1.00 96.12 165 ILE A C 1
ATOM 1297 O O . ILE A 1 165 ? -13.890 -6.063 6.091 1.00 96.12 165 ILE A O 1
ATOM 1301 N N . GLU A 1 166 ? -15.368 -5.884 7.762 1.00 97.00 166 GLU A N 1
ATOM 1302 C CA . GLU A 1 166 ? -16.514 -5.508 6.945 1.00 97.00 166 GLU A CA 1
ATOM 1303 C C . GLU A 1 166 ? -16.891 -4.066 7.244 1.00 97.00 166 GLU A C 1
ATOM 1305 O O . GLU A 1 166 ? -17.060 -3.696 8.404 1.00 97.00 166 GLU A O 1
ATOM 1310 N N . ILE A 1 167 ? -16.982 -3.255 6.195 1.00 97.62 167 ILE A N 1
ATOM 1311 C CA . ILE A 1 167 ? -17.371 -1.854 6.303 1.00 97.62 167 ILE A CA 1
ATOM 1312 C C . ILE A 1 167 ? -18.895 -1.773 6.318 1.00 97.62 167 ILE A C 1
ATOM 1314 O O . ILE A 1 167 ? -19.541 -2.133 5.330 1.00 97.62 167 ILE A O 1
ATOM 1318 N N . LEU A 1 168 ? -19.445 -1.316 7.444 1.00 97.56 168 LEU A N 1
ATOM 1319 C CA . LEU A 1 168 ? -20.883 -1.171 7.661 1.00 97.56 168 LEU A CA 1
ATOM 1320 C C . LEU A 1 168 ? -21.355 0.229 7.266 1.00 97.56 168 LEU A C 1
ATOM 1322 O O . LEU A 1 168 ? -22.349 0.351 6.553 1.00 97.56 168 LEU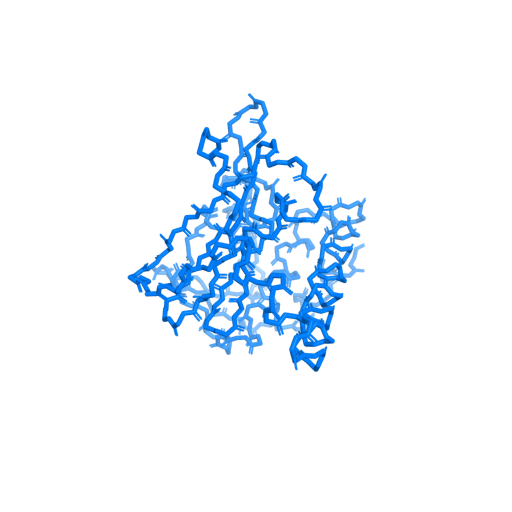 A O 1
ATOM 1326 N N . ASP A 1 169 ? -20.595 1.256 7.654 1.00 97.31 169 ASP A N 1
ATOM 1327 C CA . ASP A 1 169 ? -20.893 2.658 7.361 1.00 97.31 169 ASP A CA 1
ATOM 1328 C C . ASP A 1 169 ? -19.694 3.363 6.694 1.00 97.31 169 ASP A C 1
ATOM 1330 O O . ASP A 1 169 ? -18.805 3.893 7.368 1.00 97.31 169 ASP A O 1
ATOM 1334 N N . PRO A 1 170 ? -19.630 3.353 5.349 1.00 96.00 170 PRO A N 1
ATOM 1335 C CA . PRO A 1 170 ? -18.611 4.087 4.607 1.00 96.00 170 PRO A CA 1
ATOM 1336 C C . PRO A 1 170 ? -18.683 5.606 4.801 1.00 96.00 170 PRO A C 1
ATOM 1338 O O . PRO A 1 170 ? -17.648 6.260 4.700 1.00 96.00 170 PRO A O 1
ATOM 1341 N N . GLU A 1 171 ? -19.869 6.163 5.057 1.00 96.44 171 GLU A N 1
ATOM 1342 C CA . GLU A 1 171 ? -20.067 7.611 5.178 1.00 96.44 171 GLU A CA 1
ATOM 1343 C C . GLU A 1 171 ? -19.520 8.110 6.517 1.00 96.44 171 GLU A C 1
ATOM 1345 O O . GLU A 1 171 ? -18.729 9.050 6.548 1.00 96.44 171 GLU A O 1
ATOM 1350 N N . GLY A 1 172 ? -19.830 7.416 7.617 1.00 97.06 172 GLY A N 1
ATOM 1351 C CA . GLY A 1 172 ? -19.248 7.715 8.927 1.00 97.06 172 GLY A CA 1
ATOM 1352 C C . GLY A 1 172 ? -17.719 7.597 8.935 1.00 97.06 172 GLY A C 1
ATOM 1353 O O . GLY A 1 172 ? -17.025 8.447 9.494 1.00 97.06 172 GLY A O 1
ATOM 1354 N N . LEU A 1 173 ? -17.155 6.602 8.235 1.00 96.88 173 LEU A N 1
ATOM 1355 C CA . LEU A 1 173 ? -15.701 6.529 8.036 1.00 96.88 173 LEU A CA 1
ATOM 1356 C C . LEU A 1 173 ? -15.168 7.699 7.203 1.00 96.88 173 LEU A C 1
ATOM 1358 O O . LEU A 1 173 ? -14.069 8.178 7.470 1.00 96.88 173 LEU A O 1
ATOM 1362 N N . TRP A 1 174 ? -15.909 8.155 6.192 1.00 95.88 174 TRP A N 1
ATOM 1363 C CA . TRP A 1 174 ? -15.499 9.293 5.371 1.00 95.88 174 TRP A CA 1
ATOM 1364 C C . TRP A 1 174 ? -15.483 10.594 6.174 1.00 95.88 174 TRP A C 1
ATOM 1366 O O . TRP A 1 174 ? -14.551 11.379 6.017 1.00 95.88 174 TRP A O 1
ATOM 1376 N N . GLN A 1 175 ? -16.436 10.792 7.083 1.00 96.31 175 GLN A N 1
ATOM 1377 C CA . GLN A 1 175 ? -16.434 11.937 7.993 1.00 96.31 175 GLN A CA 1
ATOM 1378 C C . GLN A 1 175 ? -15.199 11.918 8.900 1.00 96.31 175 GLN A C 1
ATOM 1380 O O . GLN A 1 175 ? -14.416 12.860 8.871 1.00 96.31 175 GLN A O 1
ATOM 1385 N N . ILE A 1 176 ? -14.934 10.801 9.586 1.00 95.75 176 ILE A N 1
ATOM 1386 C CA . ILE A 1 176 ? -13.743 10.647 10.446 1.00 95.75 176 ILE A CA 1
ATOM 1387 C C . ILE A 1 176 ? -12.438 10.822 9.657 1.00 95.75 176 ILE A C 1
ATOM 1389 O O . ILE A 1 176 ? -11.434 11.285 10.192 1.00 95.75 176 ILE A O 1
ATOM 1393 N N . ALA A 1 177 ? -12.41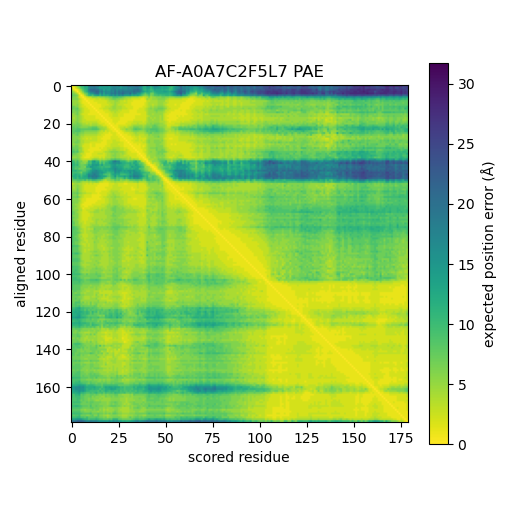9 10.415 8.386 1.00 93.44 177 ALA A N 1
ATOM 1394 C CA . ALA A 1 177 ? -11.258 10.564 7.517 1.00 93.44 177 ALA A CA 1
ATOM 1395 C C . ALA A 1 177 ? -10.952 12.022 7.138 1.00 93.44 177 ALA A C 1
ATOM 1397 O O . ALA A 1 177 ? -9.832 12.270 6.691 1.00 93.44 177 ALA A O 1
ATOM 1398 N N . ASN A 1 178 ? -11.908 12.945 7.274 1.00 89.81 178 ASN A N 1
ATOM 1399 C CA . ASN A 1 178 ? -11.783 14.348 6.866 1.00 89.81 178 ASN A CA 1
ATOM 1400 C C . ASN A 1 178 ? -12.031 15.353 8.011 1.00 89.81 178 ASN A C 1
ATOM 1402 O O . ASN A 1 178 ? -12.103 16.551 7.743 1.00 89.81 178 ASN A O 1
ATOM 1406 N N . GLU A 1 179 ? -12.156 14.874 9.251 1.00 81.75 179 GLU A N 1
ATOM 1407 C CA . GLU A 1 179 ? -12.032 15.677 10.481 1.00 81.75 179 GLU A CA 1
ATOM 1408 C C . GLU A 1 179 ? -10.568 16.023 10.782 1.00 81.75 179 GLU A C 1
ATOM 1410 O O . GLU A 1 179 ? -10.324 17.195 11.147 1.00 81.75 179 GLU A O 1
#

Foldseek 3Di:
DPPLAQKKKAWQAAKKWKWFADPVRFTATLDIDGHGDMDPCCSLVVHDCPRIDIDGPDDTDMDIGHSVRVVVCCVVPVVVVVVNVVRVVVSVVSNVVLVCCLVPADLLLLLLVVLLVQCVVVNQKQADDDLSNSCNHNVHDSVVSVVSVVVCVVVVQWDDDDRIIGGRNNPVSVVNNVD